Protein AF-A0A090WT20-F1 (afdb_monomer_lite)

Structure (mmCIF, N/CA/C/O backbone):
data_AF-A0A090WT20-F1
#
_entry.id   AF-A0A090WT20-F1
#
loop_
_atom_site.group_PDB
_atom_site.id
_atom_site.type_symbol
_atom_site.label_atom_id
_atom_site.label_alt_id
_atom_site.label_comp_id
_atom_site.label_asym_id
_atom_site.label_entity_id
_atom_site.label_seq_id
_atom_site.pdbx_PDB_ins_code
_atom_site.Cartn_x
_atom_site.Cartn_y
_atom_site.Cartn_z
_atom_site.occupancy
_atom_site.B_iso_or_equiv
_atom_site.auth_seq_id
_atom_site.auth_comp_id
_atom_site.auth_asym_id
_atom_site.auth_atom_id
_atom_site.pdbx_PDB_model_num
ATOM 1 N N . MET A 1 1 ? -3.472 -12.477 20.642 1.00 43.75 1 MET A N 1
ATOM 2 C CA . MET A 1 1 ? -2.764 -11.469 19.822 1.00 43.75 1 MET A CA 1
ATOM 3 C C . MET A 1 1 ? -3.710 -11.050 18.714 1.00 43.75 1 MET A C 1
ATOM 5 O O . MET A 1 1 ? -4.218 -11.931 18.030 1.00 43.75 1 MET A O 1
ATOM 9 N N . GLY A 1 2 ? -4.005 -9.758 18.592 1.00 59.22 2 GLY A N 1
ATOM 10 C CA . GLY A 1 2 ? -4.951 -9.238 17.609 1.00 59.22 2 GLY A CA 1
ATOM 11 C C . GLY A 1 2 ? -4.348 -9.216 16.208 1.00 59.22 2 GLY A C 1
ATOM 12 O O . GLY A 1 2 ? -3.376 -8.505 15.955 1.00 59.22 2 GLY A O 1
ATOM 13 N N . ASP A 1 3 ? -4.924 -9.995 15.293 1.00 79.19 3 ASP A N 1
ATOM 14 C CA . ASP A 1 3 ? -4.621 -9.914 13.864 1.00 79.19 3 ASP A CA 1
ATOM 15 C C . ASP A 1 3 ? -5.650 -9.000 13.187 1.00 79.19 3 ASP A C 1
ATOM 17 O O . ASP A 1 3 ? -6.850 -9.282 13.192 1.00 79.19 3 ASP A O 1
ATOM 21 N N . MET A 1 4 ? -5.179 -7.915 12.568 1.00 85.06 4 MET A N 1
ATOM 22 C CA . MET A 1 4 ? -6.037 -6.942 11.886 1.00 85.06 4 MET A CA 1
ATOM 23 C C . MET A 1 4 ? -6.888 -7.558 10.760 1.00 85.06 4 MET A C 1
ATOM 25 O O . MET A 1 4 ? -7.993 -7.084 10.494 1.00 85.06 4 MET A O 1
ATOM 29 N N . THR A 1 5 ? -6.417 -8.632 10.116 1.00 83.62 5 THR A N 1
ATOM 30 C CA . THR A 1 5 ? -7.173 -9.343 9.072 1.00 83.62 5 THR A CA 1
ATOM 31 C C . THR A 1 5 ? -8.295 -10.187 9.667 1.00 83.62 5 THR A C 1
ATOM 33 O O . THR A 1 5 ? -9.395 -10.234 9.111 1.00 83.62 5 THR A O 1
ATOM 36 N N . LEU A 1 6 ? -8.056 -10.807 10.826 1.00 86.00 6 LEU A N 1
ATOM 37 C CA . LEU A 1 6 ? -9.077 -11.539 11.569 1.00 86.00 6 LEU A CA 1
ATOM 38 C C . LEU A 1 6 ? -10.137 -10.576 12.110 1.00 86.00 6 LEU A C 1
ATOM 40 O O . LEU A 1 6 ? -11.328 -10.836 11.938 1.00 86.00 6 LEU A O 1
ATOM 44 N N . ALA A 1 7 ? -9.710 -9.432 12.654 1.00 88.25 7 ALA A N 1
ATOM 45 C CA . ALA A 1 7 ? -10.604 -8.360 13.076 1.00 88.25 7 ALA A CA 1
ATOM 46 C C . ALA A 1 7 ? -11.481 -7.878 11.910 1.00 88.25 7 ALA A C 1
ATOM 48 O O . ALA A 1 7 ? -12.701 -7.846 12.040 1.00 88.25 7 ALA A O 1
ATOM 49 N N . LEU A 1 8 ? -10.898 -7.613 10.732 1.00 88.44 8 LEU A N 1
ATOM 50 C CA . LEU A 1 8 ? -11.660 -7.221 9.541 1.00 88.44 8 LEU A CA 1
ATOM 51 C C . LEU A 1 8 ? -12.689 -8.275 9.128 1.00 88.44 8 LEU A C 1
ATOM 53 O O . LEU A 1 8 ? -13.844 -7.937 8.866 1.00 88.44 8 LEU A O 1
ATOM 57 N N . ARG A 1 9 ? -12.287 -9.549 9.058 1.00 87.12 9 ARG A N 1
ATOM 58 C CA . ARG A 1 9 ? -13.197 -10.651 8.713 1.00 87.12 9 ARG A CA 1
ATOM 59 C C . ARG A 1 9 ? -14.342 -10.748 9.711 1.00 87.12 9 ARG A C 1
ATOM 61 O O . ARG A 1 9 ? -15.491 -10.887 9.301 1.00 87.12 9 ARG A O 1
ATOM 68 N N . ARG A 1 10 ? -14.048 -10.628 11.005 1.00 89.25 10 ARG A N 1
ATOM 69 C CA . ARG A 1 10 ? -15.065 -10.671 12.054 1.00 89.25 10 ARG A CA 1
ATOM 70 C C . ARG A 1 10 ? -16.020 -9.484 11.969 1.00 89.25 10 ARG A C 1
ATOM 72 O O . ARG A 1 10 ? -17.226 -9.697 12.013 1.00 89.25 10 ARG A O 1
ATOM 79 N N . SER A 1 11 ? -15.511 -8.270 11.760 1.00 88.94 11 SER A N 1
ATOM 80 C CA . SER A 1 11 ? -16.346 -7.083 11.553 1.00 88.94 11 SER A CA 1
ATOM 81 C C . SER A 1 11 ? -17.282 -7.248 10.353 1.00 88.94 11 SER A C 1
ATOM 83 O O . SER A 1 11 ? -18.449 -6.892 10.450 1.00 88.94 11 SER A O 1
ATOM 85 N N . LYS A 1 12 ? -16.812 -7.841 9.244 1.00 89.19 12 LYS A N 1
ATOM 86 C CA . LYS A 1 12 ? -17.665 -8.153 8.081 1.00 89.19 12 LYS A CA 1
ATOM 87 C C . LYS A 1 12 ? -18.767 -9.165 8.427 1.00 89.19 12 LYS A C 1
ATOM 89 O O . LYS A 1 12 ? -19.901 -8.984 8.008 1.00 89.19 12 LYS A O 1
ATOM 94 N N . VAL A 1 13 ? -18.465 -10.197 9.220 1.00 90.69 13 VAL A N 1
ATOM 95 C CA . VAL A 1 13 ? -19.471 -11.179 9.682 1.00 90.69 13 VAL A CA 1
ATOM 96 C C . VAL A 1 13 ? -20.536 -10.527 10.570 1.00 90.69 13 VAL A C 1
ATOM 98 O O . VAL A 1 13 ? -21.707 -10.880 10.475 1.00 90.69 13 VAL A O 1
ATOM 101 N N . LEU A 1 14 ? -20.148 -9.565 11.410 1.00 90.12 14 LEU A N 1
ATOM 102 C CA . LEU A 1 14 ? -21.069 -8.819 12.277 1.00 90.12 14 LEU A CA 1
ATOM 103 C C . LEU A 1 14 ? -21.876 -7.743 11.526 1.00 90.12 14 LEU A C 1
ATOM 105 O O . LEU A 1 14 ? -22.867 -7.245 12.062 1.00 90.12 14 LEU A O 1
ATOM 109 N N . CYS A 1 15 ? -21.475 -7.412 10.294 1.00 89.88 15 CYS A N 1
ATOM 110 C CA . CYS A 1 15 ? -22.108 -6.424 9.420 1.00 89.88 15 CYS A CA 1
ATOM 111 C C . CYS A 1 15 ? -22.366 -7.010 8.013 1.00 89.88 15 CYS A C 1
ATOM 113 O O . CYS A 1 15 ? -21.791 -6.518 7.043 1.00 89.88 15 CYS A O 1
ATOM 115 N N . PRO A 1 16 ? -23.203 -8.055 7.863 1.00 84.62 16 PRO A N 1
ATOM 116 C CA . PRO A 1 16 ? -23.320 -8.800 6.604 1.00 84.62 16 PRO A CA 1
ATOM 117 C C . PRO A 1 16 ? -23.854 -7.963 5.428 1.00 84.62 16 PRO A C 1
ATOM 119 O O . PRO A 1 16 ? -23.462 -8.195 4.289 1.00 84.62 16 PRO A O 1
ATOM 122 N N . GLU A 1 17 ? -24.701 -6.969 5.709 1.00 87.56 17 GLU A N 1
ATOM 123 C CA . GLU A 1 17 ? -25.380 -6.139 4.699 1.00 87.56 17 GLU A CA 1
ATOM 124 C C . GLU A 1 17 ? -24.766 -4.735 4.542 1.00 87.56 17 GLU A C 1
ATOM 126 O O . GLU A 1 17 ? -25.220 -3.937 3.723 1.00 87.56 17 GLU A O 1
ATOM 131 N N . GLU A 1 18 ? -23.737 -4.394 5.324 1.00 88.56 18 GLU A N 1
ATOM 132 C CA . GLU A 1 18 ? -23.157 -3.051 5.340 1.00 88.56 18 GLU A CA 1
ATOM 133 C C . GLU A 1 18 ? -21.633 -3.078 5.184 1.00 88.56 18 GLU A C 1
ATOM 135 O O . GLU A 1 18 ? -20.928 -3.904 5.760 1.00 88.56 18 GLU A O 1
ATOM 140 N N . ALA A 1 19 ? -21.087 -2.107 4.450 1.00 88.56 19 ALA A N 1
ATOM 141 C CA . ALA A 1 19 ? -19.643 -1.984 4.294 1.00 88.56 19 ALA A CA 1
ATOM 142 C C . ALA A 1 19 ? -18.953 -1.622 5.624 1.00 88.56 19 ALA A C 1
ATOM 144 O O . ALA A 1 19 ? -19.404 -0.741 6.362 1.00 88.56 19 ALA A O 1
ATOM 145 N N . VAL A 1 20 ? -17.806 -2.258 5.881 1.00 90.62 20 VAL A N 1
ATOM 146 C CA . VAL A 1 20 ? -16.895 -1.921 6.984 1.00 90.62 20 VAL A CA 1
ATOM 147 C C . VAL A 1 20 ? -15.712 -1.140 6.426 1.00 90.62 20 VAL A C 1
ATOM 149 O O . VAL A 1 20 ? -14.977 -1.644 5.576 1.00 90.62 20 VAL A O 1
ATOM 152 N N . ASN A 1 21 ? -15.517 0.084 6.915 1.00 91.38 21 ASN A N 1
ATOM 153 C CA . ASN A 1 21 ? -14.390 0.931 6.537 1.00 91.38 21 ASN A CA 1
ATOM 154 C C . ASN A 1 21 ? -13.273 0.781 7.565 1.00 91.38 21 ASN A C 1
ATOM 156 O O . ASN A 1 21 ? -13.513 0.980 8.753 1.00 91.38 21 ASN A O 1
ATOM 160 N N . SER A 1 22 ? -12.052 0.457 7.139 1.00 91.12 22 SER A N 1
ATOM 161 C CA . SER A 1 22 ? -10.921 0.417 8.069 1.00 91.12 22 SER A CA 1
ATOM 162 C C . SER A 1 22 ? -10.147 1.727 8.049 1.00 91.12 22 SER A C 1
ATOM 164 O O . SER A 1 22 ? -9.746 2.190 6.977 1.00 91.12 22 SER A O 1
ATOM 166 N N . LEU A 1 23 ? -9.857 2.263 9.229 1.00 91.31 23 LEU A N 1
ATOM 167 C CA . LEU A 1 23 ? -9.034 3.449 9.411 1.00 91.31 23 LEU A CA 1
ATOM 168 C C . LEU A 1 23 ? -7.735 3.079 10.125 1.00 91.31 23 LEU A C 1
ATOM 170 O O . LEU A 1 23 ? -7.751 2.426 11.166 1.00 91.31 23 LEU A O 1
ATOM 174 N N . SER A 1 24 ? -6.606 3.511 9.566 1.00 90.50 24 SER A N 1
ATOM 175 C CA . SER A 1 24 ? -5.280 3.305 10.159 1.00 90.50 24 SER A CA 1
ATOM 176 C C . SER A 1 24 ? -4.447 4.586 10.165 1.00 90.50 24 SER A C 1
ATOM 178 O O . SER A 1 24 ? -4.661 5.519 9.386 1.00 90.50 24 SER A O 1
ATOM 180 N N . ARG A 1 25 ? -3.435 4.653 11.031 1.00 87.88 25 ARG A N 1
ATOM 181 C CA . ARG A 1 25 ? -2.557 5.830 11.109 1.00 87.88 25 ARG A CA 1
ATOM 182 C C . ARG A 1 25 ? -1.718 6.043 9.844 1.00 87.88 25 ARG A C 1
ATOM 184 O O . ARG A 1 25 ? -1.450 7.180 9.447 1.00 87.88 25 ARG A O 1
ATOM 191 N N . ASN A 1 26 ? -1.286 4.950 9.228 1.00 85.25 26 ASN A N 1
ATOM 192 C CA . ASN A 1 26 ? -0.251 4.894 8.202 1.00 85.25 26 ASN A CA 1
ATOM 193 C C . ASN A 1 26 ? -0.700 4.103 6.960 1.00 85.25 26 ASN A C 1
ATOM 195 O O . ASN A 1 26 ? -1.478 3.151 7.039 1.00 85.25 26 ASN A O 1
ATOM 199 N N . ASN A 1 27 ? -0.190 4.523 5.794 1.00 83.81 27 ASN A N 1
ATOM 200 C CA . ASN A 1 27 ? -0.600 3.997 4.484 1.00 83.81 27 ASN A CA 1
ATOM 201 C C . ASN A 1 27 ? -0.297 2.506 4.320 1.00 83.81 27 ASN A C 1
ATOM 203 O O . ASN A 1 27 ? -1.064 1.805 3.676 1.00 83.81 27 ASN A O 1
ATOM 207 N N . ILE A 1 28 ? 0.807 2.026 4.895 1.00 83.75 28 ILE A N 1
ATOM 208 C CA . ILE A 1 28 ? 1.221 0.632 4.729 1.00 83.75 28 ILE A CA 1
ATOM 209 C C . ILE A 1 28 ? 0.207 -0.336 5.353 1.00 83.75 28 ILE A C 1
ATOM 211 O O . ILE A 1 28 ? -0.177 -1.308 4.714 1.00 83.75 28 ILE A O 1
ATOM 215 N N . THR A 1 29 ? -0.320 -0.002 6.534 1.00 82.69 29 THR A N 1
ATOM 216 C CA . THR A 1 29 ? -1.407 -0.737 7.195 1.00 82.69 29 THR A CA 1
ATOM 217 C C . THR A 1 29 ? -2.688 -0.662 6.370 1.00 82.69 29 THR A C 1
ATOM 219 O O . THR A 1 29 ? -3.324 -1.678 6.127 1.00 82.69 29 THR A O 1
ATOM 222 N N . SER A 1 30 ? -3.020 0.524 5.852 1.00 83.50 30 SER A N 1
ATOM 223 C CA . SER A 1 30 ? -4.174 0.738 4.968 1.00 83.50 30 SER A CA 1
ATOM 224 C C . SER A 1 30 ? -4.120 -0.183 3.745 1.00 83.50 30 SER A C 1
ATOM 226 O O . SER A 1 30 ? -5.085 -0.872 3.437 1.00 83.50 30 SER A O 1
ATOM 228 N N . ASN A 1 31 ? -2.968 -0.240 3.074 1.00 82.94 31 ASN A N 1
ATOM 229 C CA . ASN A 1 31 ? -2.754 -1.072 1.894 1.00 82.94 31 ASN A CA 1
ATOM 230 C C . ASN A 1 31 ? -2.741 -2.568 2.233 1.00 82.94 31 ASN A C 1
ATOM 232 O O . ASN A 1 31 ? -3.274 -3.367 1.468 1.00 82.94 31 ASN A O 1
ATOM 236 N N . ALA A 1 32 ? -2.170 -2.952 3.376 1.00 82.12 32 ALA A N 1
ATOM 237 C CA . ALA A 1 32 ? -2.188 -4.336 3.839 1.00 82.12 32 ALA A CA 1
ATOM 238 C C . ALA A 1 32 ? -3.615 -4.817 4.139 1.00 82.12 32 ALA A C 1
ATOM 240 O O . ALA A 1 32 ? -3.967 -5.932 3.767 1.00 82.12 32 ALA A O 1
ATOM 241 N N . MET A 1 33 ? -4.466 -3.948 4.698 1.00 84.62 33 MET A N 1
ATOM 242 C CA . MET A 1 33 ? -5.892 -4.229 4.892 1.00 84.62 33 MET A CA 1
ATOM 243 C C . MET A 1 33 ? -6.624 -4.435 3.562 1.00 84.62 33 MET A C 1
ATOM 245 O O . MET A 1 33 ? -7.387 -5.388 3.449 1.00 84.62 33 MET A O 1
ATOM 249 N N . LYS A 1 34 ? -6.342 -3.625 2.527 1.00 82.94 34 LYS A N 1
ATOM 250 C CA . LYS A 1 34 ? -6.894 -3.851 1.171 1.00 82.94 34 LYS A CA 1
ATOM 251 C C . LYS A 1 34 ? -6.479 -5.191 0.581 1.00 82.94 34 LYS A C 1
ATOM 253 O O . LYS A 1 34 ? -7.257 -5.825 -0.121 1.00 82.94 34 LYS A O 1
ATOM 258 N N . ALA A 1 35 ? -5.227 -5.575 0.812 1.00 77.06 35 ALA A N 1
ATOM 259 C CA . ALA A 1 35 ? -4.683 -6.842 0.347 1.00 77.06 35 ALA A CA 1
ATOM 260 C C . ALA A 1 35 ? -5.114 -8.031 1.227 1.00 77.06 35 ALA A C 1
ATOM 262 O O . ALA A 1 35 ? -4.828 -9.167 0.864 1.00 77.06 35 ALA A O 1
ATOM 263 N N . GLU A 1 36 ? -5.783 -7.772 2.358 1.00 77.81 36 GLU A N 1
ATOM 264 C CA . GLU A 1 36 ? -6.115 -8.739 3.409 1.00 77.81 36 GLU A CA 1
ATOM 265 C C . GLU A 1 36 ? -4.903 -9.562 3.890 1.00 77.81 36 GLU A C 1
ATOM 267 O O . GLU A 1 36 ? -4.992 -10.770 4.113 1.00 77.81 36 GLU A O 1
ATOM 272 N N . ILE A 1 37 ? -3.755 -8.901 4.062 1.00 75.06 37 ILE A N 1
ATOM 273 C CA . ILE A 1 37 ? -2.501 -9.510 4.534 1.00 75.06 37 ILE A CA 1
ATOM 274 C C . ILE A 1 37 ? -2.168 -8.986 5.928 1.00 75.06 37 ILE A C 1
ATOM 276 O O . ILE A 1 37 ? -2.395 -7.815 6.216 1.00 75.06 37 ILE A O 1
ATOM 280 N N . SER A 1 38 ? -1.605 -9.848 6.782 1.00 65.62 38 SER A N 1
ATOM 281 C CA . SER A 1 38 ? -1.168 -9.484 8.134 1.00 65.62 38 SER A CA 1
ATOM 282 C C . SER A 1 38 ? -0.121 -8.362 8.122 1.00 65.62 38 SER A C 1
ATOM 284 O O . SER A 1 38 ? 0.745 -8.295 7.249 1.00 65.62 38 SER A O 1
ATOM 286 N N . GLY A 1 39 ? -0.198 -7.467 9.109 1.00 59.59 39 GLY A N 1
ATOM 287 C CA . GLY A 1 39 ? 0.620 -6.253 9.178 1.00 59.59 39 GLY A CA 1
ATOM 288 C C . GLY A 1 39 ? 2.051 -6.463 9.684 1.00 59.59 39 GLY A C 1
ATOM 289 O O . GLY A 1 39 ? 2.821 -5.508 9.796 1.00 59.59 39 GLY A O 1
ATOM 290 N N . VAL A 1 40 ? 2.407 -7.700 10.033 1.00 59.50 40 VAL A N 1
ATOM 291 C CA . VAL A 1 40 ? 3.678 -8.040 10.677 1.00 59.50 40 VAL A CA 1
ATOM 292 C C . VAL A 1 40 ? 4.844 -7.841 9.701 1.00 59.50 40 VAL A C 1
ATOM 294 O O . VAL A 1 40 ? 4.863 -8.400 8.608 1.00 59.50 40 VAL A O 1
ATOM 297 N N . GLY A 1 41 ? 5.842 -7.046 10.104 1.00 60.00 41 GLY A N 1
ATOM 298 C CA . GLY A 1 41 ? 7.057 -6.805 9.311 1.00 60.00 41 GLY A CA 1
ATOM 299 C C . GLY A 1 41 ? 6.924 -5.742 8.212 1.00 60.00 41 GLY A C 1
ATOM 300 O O . GLY A 1 41 ? 7.781 -5.658 7.333 1.00 60.00 41 GLY A O 1
ATOM 301 N N . LEU A 1 42 ? 5.868 -4.924 8.245 1.00 68.44 42 LEU A N 1
ATOM 302 C CA . LEU A 1 42 ? 5.662 -3.814 7.316 1.00 68.44 42 LEU A CA 1
ATOM 303 C C . LEU A 1 42 ? 6.560 -2.608 7.658 1.00 68.44 42 LEU A C 1
ATOM 305 O O . LEU A 1 42 ? 6.361 -1.941 8.672 1.00 68.44 42 LEU A O 1
ATOM 309 N N . ASP A 1 43 ? 7.514 -2.281 6.781 1.00 75.50 43 ASP A N 1
ATOM 310 C CA . ASP A 1 43 ? 8.328 -1.058 6.865 1.00 75.50 43 ASP A CA 1
ATOM 311 C C . ASP A 1 43 ? 7.840 -0.013 5.853 1.00 75.50 43 ASP A C 1
ATOM 313 O O . ASP A 1 43 ? 8.084 -0.124 4.653 1.00 75.50 43 ASP A O 1
ATOM 317 N N . SER A 1 44 ? 7.187 1.050 6.336 1.00 76.44 44 SER A N 1
ATOM 318 C CA . SER A 1 44 ? 6.671 2.132 5.483 1.00 76.44 44 SER A CA 1
ATOM 319 C C . SER A 1 44 ? 7.751 2.870 4.690 1.00 76.44 44 SER A C 1
ATOM 321 O O . SER A 1 44 ? 7.424 3.554 3.724 1.00 76.44 44 SER A O 1
ATOM 323 N N . LYS A 1 45 ? 9.021 2.769 5.100 1.00 84.69 45 LYS A N 1
ATOM 324 C CA . LYS A 1 45 ? 10.159 3.410 4.433 1.00 84.69 45 LYS A CA 1
ATOM 325 C C . LYS A 1 45 ? 10.828 2.493 3.413 1.00 84.69 45 LYS A C 1
ATOM 327 O O . LYS A 1 45 ? 11.756 2.932 2.740 1.00 84.69 45 LYS A O 1
ATOM 332 N N . LEU A 1 46 ? 10.373 1.251 3.244 1.00 88.94 46 LEU A N 1
ATOM 333 C CA . LEU A 1 46 ? 11.055 0.262 2.408 1.00 88.94 46 LEU A CA 1
ATOM 334 C C . LEU A 1 46 ? 11.198 0.707 0.943 1.00 88.94 46 LEU A C 1
ATOM 336 O O . LEU A 1 46 ? 12.255 0.534 0.332 1.00 88.94 46 LEU A O 1
ATOM 340 N N . LEU A 1 47 ? 10.161 1.339 0.389 1.00 92.00 47 LEU A N 1
ATOM 341 C CA . LEU A 1 47 ? 10.203 1.876 -0.972 1.00 92.00 47 LEU A CA 1
ATOM 342 C C . LEU A 1 47 ? 11.172 3.066 -1.112 1.00 92.00 47 LEU A C 1
ATOM 344 O O . LEU A 1 47 ? 11.778 3.235 -2.168 1.00 92.00 47 LEU A O 1
ATOM 348 N N . ASP A 1 48 ? 11.374 3.862 -0.062 1.00 91.69 48 ASP A N 1
ATOM 349 C CA . ASP A 1 48 ? 12.370 4.941 -0.059 1.00 91.69 48 ASP A CA 1
ATOM 350 C C . ASP A 1 48 ? 13.785 4.389 0.172 1.00 91.69 48 ASP A C 1
ATOM 352 O O . ASP A 1 48 ? 14.747 4.833 -0.462 1.00 91.69 48 ASP A O 1
ATOM 356 N N . ASN A 1 49 ? 13.916 3.342 0.990 1.00 92.81 49 ASN A N 1
ATOM 357 C CA . ASN A 1 49 ? 15.167 2.619 1.215 1.00 92.81 49 ASN A CA 1
ATOM 358 C C . ASN A 1 49 ? 15.726 2.028 -0.086 1.00 92.81 49 ASN A C 1
ATOM 360 O O . ASN A 1 49 ? 16.947 1.978 -0.248 1.00 92.81 49 ASN A O 1
ATOM 364 N N . LEU A 1 50 ? 14.871 1.663 -1.050 1.00 93.75 50 LEU A N 1
ATOM 365 C CA . LEU A 1 50 ? 15.286 1.305 -2.411 1.00 93.75 50 LEU A CA 1
ATOM 366 C C . LEU A 1 50 ? 16.081 2.438 -3.084 1.00 93.75 50 LEU A C 1
ATOM 368 O O . LEU A 1 50 ? 17.131 2.193 -3.680 1.00 93.75 50 LEU A O 1
ATOM 372 N N . LEU A 1 51 ? 15.604 3.684 -2.989 1.00 93.50 51 LEU A N 1
ATOM 373 C CA . LEU A 1 51 ? 16.258 4.843 -3.605 1.00 93.50 51 LEU A CA 1
ATOM 374 C C . LEU A 1 51 ? 17.588 5.192 -2.930 1.00 93.50 51 LEU A C 1
ATOM 376 O O . LEU A 1 51 ? 18.482 5.719 -3.600 1.00 93.50 51 LEU A O 1
ATOM 380 N N . ILE A 1 52 ? 17.712 4.907 -1.633 1.00 93.50 52 ILE A N 1
ATOM 381 C CA . ILE A 1 52 ? 18.925 5.137 -0.839 1.00 93.50 52 ILE A CA 1
ATOM 382 C C . ILE A 1 52 ? 19.961 4.038 -1.104 1.00 93.50 52 ILE A C 1
ATOM 384 O O . ILE A 1 52 ? 21.133 4.331 -1.330 1.00 93.50 52 ILE A O 1
ATOM 388 N N . THR A 1 53 ? 19.528 2.777 -1.102 1.00 93.50 53 THR A N 1
ATOM 389 C CA . THR A 1 53 ? 20.416 1.607 -1.174 1.00 93.50 53 THR A CA 1
ATOM 390 C C . THR A 1 53 ? 20.946 1.374 -2.584 1.00 93.50 53 THR A C 1
ATOM 392 O O . THR A 1 53 ? 22.096 0.970 -2.758 1.00 93.50 53 THR A O 1
ATOM 395 N N . ASP A 1 54 ? 20.130 1.626 -3.611 1.00 94.69 54 ASP A N 1
ATOM 396 C CA . ASP A 1 54 ? 20.567 1.477 -4.994 1.00 94.69 54 ASP A CA 1
ATOM 397 C C . ASP A 1 54 ? 21.357 2.712 -5.453 1.00 94.69 54 ASP A C 1
ATOM 399 O O . ASP A 1 54 ? 20.835 3.826 -5.576 1.00 94.69 54 ASP A O 1
ATOM 403 N N . SER A 1 55 ? 22.639 2.526 -5.756 1.00 93.06 55 SER A N 1
ATOM 404 C CA . SER A 1 55 ? 23.485 3.588 -6.306 1.00 93.06 55 SER A CA 1
ATOM 405 C C . SER A 1 55 ? 23.214 3.849 -7.794 1.00 93.06 55 SER A C 1
ATOM 407 O O . SER A 1 55 ? 23.527 4.929 -8.298 1.00 93.06 55 SER A O 1
ATOM 409 N N . ASN A 1 56 ? 22.579 2.919 -8.519 1.00 95.38 56 ASN A N 1
ATOM 410 C CA . ASN A 1 56 ? 22.290 3.096 -9.938 1.00 95.38 56 ASN A CA 1
ATOM 411 C C . ASN A 1 56 ? 21.032 3.951 -10.147 1.00 95.38 56 ASN A C 1
ATOM 413 O O . ASN A 1 56 ? 19.898 3.476 -10.074 1.00 95.38 56 ASN A O 1
ATOM 417 N N . SER A 1 57 ? 21.244 5.228 -10.471 1.00 92.69 57 SER A N 1
ATOM 418 C CA . SER A 1 57 ? 20.174 6.219 -10.642 1.00 92.69 57 SER A CA 1
AT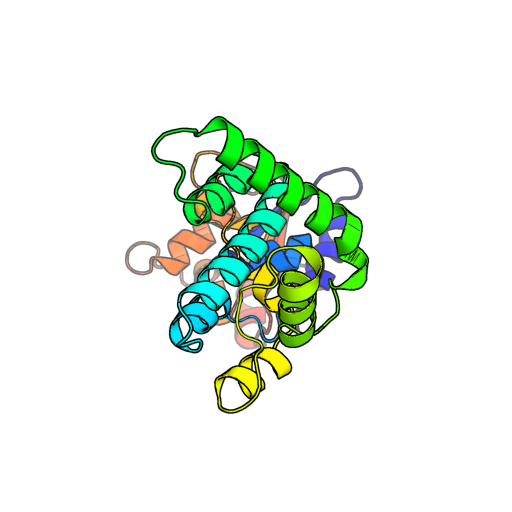OM 419 C C . SER A 1 57 ? 19.111 5.822 -11.676 1.00 92.69 57 SER A C 1
ATOM 421 O O . SER A 1 57 ? 17.921 6.019 -11.436 1.00 92.69 57 SER A O 1
ATOM 423 N N . LYS A 1 58 ? 19.509 5.226 -12.808 1.00 93.88 58 LYS A N 1
ATOM 424 C CA . LYS A 1 58 ? 18.564 4.837 -13.866 1.00 93.88 58 LYS A CA 1
ATOM 425 C C . LYS A 1 58 ? 17.692 3.660 -13.428 1.00 93.88 58 LYS A C 1
ATOM 427 O O . LYS A 1 58 ? 16.469 3.750 -13.510 1.00 93.88 58 LYS A O 1
ATOM 432 N N . ARG A 1 59 ? 18.316 2.587 -12.931 1.00 95.75 59 ARG A N 1
ATOM 433 C CA . ARG A 1 59 ? 17.617 1.379 -12.474 1.00 95.75 59 ARG A CA 1
ATOM 434 C C . ARG A 1 59 ? 16.658 1.690 -11.329 1.00 95.75 59 ARG A C 1
ATOM 436 O O . ARG A 1 59 ? 15.476 1.378 -11.440 1.00 95.75 59 ARG A O 1
ATOM 443 N N . LYS A 1 60 ? 17.135 2.356 -10.273 1.00 95.50 60 LYS A N 1
ATOM 444 C CA . LYS A 1 60 ? 16.323 2.611 -9.075 1.00 95.50 60 LYS A CA 1
ATOM 445 C C . LYS A 1 60 ? 15.093 3.458 -9.364 1.00 95.50 60 LYS A C 1
ATOM 447 O O . LYS A 1 60 ? 14.010 3.138 -8.895 1.00 95.50 60 LYS A O 1
ATOM 452 N N . ARG A 1 61 ? 15.239 4.498 -10.198 1.00 95.69 61 ARG A N 1
ATOM 453 C CA . ARG A 1 61 ? 14.123 5.362 -10.605 1.00 95.69 61 ARG A CA 1
ATOM 454 C C . ARG A 1 61 ? 13.108 4.606 -11.450 1.00 95.69 61 ARG A C 1
ATOM 456 O O . ARG A 1 61 ? 11.912 4.791 -11.238 1.00 95.69 61 ARG A O 1
ATOM 463 N N . LEU A 1 62 ? 13.564 3.759 -12.377 1.00 96.62 62 LEU A N 1
ATOM 464 C CA . LEU A 1 62 ? 12.664 2.953 -13.198 1.00 96.62 62 LEU A CA 1
ATOM 465 C C . LEU A 1 62 ? 11.861 1.973 -12.340 1.00 96.62 62 LEU A C 1
ATOM 467 O O . LEU A 1 62 ? 10.637 1.967 -12.432 1.00 96.62 62 LEU A O 1
ATOM 471 N N . ILE A 1 63 ? 12.528 1.198 -11.482 1.00 97.31 63 ILE A N 1
ATOM 472 C CA . ILE A 1 63 ? 11.875 0.207 -10.616 1.00 97.31 63 ILE A CA 1
ATOM 473 C C . ILE A 1 63 ? 10.898 0.889 -9.657 1.00 97.31 63 ILE A C 1
ATOM 475 O O . ILE A 1 63 ? 9.732 0.505 -9.607 1.00 97.31 63 ILE A O 1
ATOM 479 N N . TYR A 1 64 ? 11.335 1.952 -8.977 1.00 96.94 64 TYR A N 1
ATOM 480 C CA . TYR A 1 64 ? 10.492 2.756 -8.089 1.00 96.94 64 TYR A CA 1
ATOM 481 C C . TYR A 1 64 ? 9.233 3.274 -8.803 1.00 96.94 64 TYR A C 1
ATOM 483 O O . TYR A 1 64 ? 8.116 3.099 -8.315 1.00 96.94 64 TYR A O 1
ATOM 491 N N . SER A 1 65 ? 9.394 3.858 -9.995 1.00 96.81 65 SER A N 1
ATOM 492 C CA . SER A 1 65 ? 8.263 4.401 -10.756 1.00 96.81 65 SER A CA 1
ATOM 493 C C . SER A 1 65 ? 7.332 3.296 -11.254 1.00 96.81 65 SER A C 1
ATOM 495 O O . SER A 1 65 ? 6.121 3.493 -11.255 1.00 96.81 65 SER A O 1
ATOM 497 N N . CYS A 1 66 ? 7.858 2.128 -11.643 1.00 97.75 66 CYS A N 1
ATOM 498 C CA . CYS A 1 66 ? 7.034 0.983 -12.039 1.00 97.75 66 CYS A CA 1
ATOM 499 C C . CYS A 1 66 ? 6.182 0.483 -10.867 1.00 97.75 66 CYS A C 1
ATOM 501 O O . CYS A 1 66 ? 4.977 0.328 -11.039 1.00 97.75 66 CYS A O 1
ATOM 503 N N . ILE A 1 67 ? 6.763 0.318 -9.671 1.00 97.38 67 ILE A N 1
ATOM 504 C CA . ILE A 1 67 ? 6.031 -0.102 -8.461 1.00 97.38 67 ILE A CA 1
ATOM 505 C C . ILE A 1 67 ? 4.887 0.873 -8.160 1.00 97.38 67 ILE A C 1
ATOM 507 O O . ILE A 1 67 ? 3.737 0.458 -8.014 1.00 97.38 67 ILE A O 1
ATOM 511 N N . LYS A 1 68 ? 5.171 2.182 -8.149 1.00 96.25 68 LYS A N 1
ATOM 512 C CA . LYS A 1 68 ? 4.138 3.206 -7.931 1.00 96.25 68 LYS A CA 1
ATOM 513 C C . LYS A 1 68 ? 3.052 3.187 -8.997 1.00 96.25 68 LYS A C 1
ATOM 515 O O . LYS A 1 68 ? 1.873 3.298 -8.680 1.00 96.25 68 LYS A O 1
ATOM 520 N N . SER A 1 69 ? 3.441 3.023 -10.255 1.00 96.19 69 SER A N 1
ATOM 521 C CA . SER A 1 69 ? 2.503 3.023 -11.378 1.00 96.19 69 SER A CA 1
ATOM 522 C C . SER A 1 69 ? 1.576 1.814 -11.345 1.00 96.19 69 SER A C 1
ATOM 524 O O . SER A 1 69 ? 0.391 1.966 -11.641 1.00 96.19 69 SER A O 1
ATOM 526 N N . ILE A 1 70 ? 2.077 0.646 -10.929 1.00 96.62 70 ILE A N 1
ATOM 527 C CA . ILE A 1 70 ? 1.253 -0.545 -10.685 1.00 96.62 70 ILE A CA 1
ATOM 528 C C . ILE A 1 70 ? 0.248 -0.265 -9.567 1.00 96.62 70 ILE A C 1
ATOM 530 O O . ILE A 1 70 ? -0.942 -0.487 -9.770 1.00 96.62 70 ILE A O 1
ATOM 534 N N . ALA A 1 71 ? 0.698 0.263 -8.423 1.00 93.19 71 ALA A N 1
ATOM 535 C CA . ALA A 1 71 ? -0.193 0.589 -7.307 1.00 93.19 71 ALA A CA 1
ATOM 536 C C . ALA A 1 71 ? -1.302 1.567 -7.728 1.00 93.19 71 ALA A C 1
ATOM 538 O O . ALA A 1 71 ? -2.474 1.323 -7.463 1.00 93.19 71 ALA A O 1
ATOM 539 N N . TYR A 1 72 ? -0.956 2.633 -8.456 1.00 93.88 72 TYR A N 1
ATOM 540 C CA . TYR A 1 72 ? -1.932 3.601 -8.962 1.00 93.88 72 TYR A CA 1
ATOM 541 C C . TYR A 1 72 ? -2.914 2.970 -9.946 1.00 93.88 72 TYR A C 1
ATOM 543 O O . TYR A 1 72 ? -4.115 3.211 -9.857 1.00 93.88 72 TYR A O 1
ATOM 551 N N . ALA A 1 73 ? -2.433 2.145 -10.874 1.00 93.88 73 ALA A N 1
ATOM 552 C CA . ALA A 1 73 ? -3.298 1.532 -11.870 1.00 93.88 73 ALA A CA 1
ATOM 553 C C . ALA A 1 73 ? -4.254 0.488 -11.268 1.00 93.88 73 ALA A C 1
ATOM 555 O O . ALA A 1 73 ? -5.407 0.434 -11.685 1.00 93.88 73 ALA A O 1
ATOM 556 N N . LYS A 1 74 ? -3.825 -0.279 -10.253 1.00 90.62 74 LYS A N 1
ATOM 557 C CA . LYS A 1 74 ? -4.700 -1.220 -9.525 1.00 90.62 74 LYS A CA 1
ATOM 558 C C . LYS A 1 74 ? -5.847 -0.521 -8.787 1.00 90.62 74 LYS A C 1
ATOM 560 O O . LYS A 1 74 ? -6.893 -1.123 -8.594 1.00 90.62 74 LYS A O 1
ATOM 565 N N . GLU A 1 75 ? -5.670 0.749 -8.436 1.00 87.44 75 GLU A N 1
ATOM 566 C CA . GLU A 1 75 ? -6.691 1.610 -7.820 1.00 87.44 75 GLU A CA 1
ATOM 567 C C . GLU A 1 75 ? -7.425 2.481 -8.854 1.00 87.44 75 GLU A C 1
ATOM 569 O O . GLU A 1 75 ? -8.022 3.503 -8.518 1.00 87.44 75 GLU A O 1
ATOM 574 N N . ASN A 1 76 ? -7.338 2.130 -10.142 1.00 90.12 76 ASN A N 1
ATOM 575 C CA . ASN A 1 76 ? -7.933 2.864 -11.262 1.00 90.12 76 ASN A CA 1
ATOM 576 C C . ASN A 1 76 ? -7.443 4.322 -11.424 1.00 90.12 76 ASN A C 1
ATOM 578 O O . ASN A 1 76 ? -8.001 5.093 -12.208 1.00 90.12 76 ASN A O 1
ATOM 582 N N . LYS A 1 77 ? -6.341 4.718 -10.770 1.00 90.94 77 LYS A N 1
ATOM 583 C CA . LYS A 1 77 ? -5.684 6.031 -10.923 1.00 90.94 77 LYS A CA 1
ATOM 584 C C . LYS A 1 77 ? -4.757 6.046 -12.146 1.00 90.94 77 LYS A C 1
ATOM 586 O O . LYS A 1 77 ? -3.574 6.383 -12.064 1.00 90.94 77 LYS A O 1
ATOM 591 N N . PHE A 1 78 ? -5.288 5.695 -13.320 1.00 92.38 78 PHE A N 1
ATOM 592 C CA . PHE A 1 78 ? -4.505 5.584 -14.560 1.00 92.38 78 PHE A CA 1
ATOM 593 C C . PHE A 1 78 ? -3.807 6.890 -14.949 1.00 92.38 78 PHE A C 1
ATOM 595 O O . PHE A 1 78 ? -2.664 6.871 -15.399 1.00 92.38 78 PHE A O 1
ATOM 602 N N . LYS A 1 79 ? -4.454 8.041 -14.727 1.00 92.06 79 LYS A N 1
ATOM 603 C CA . LYS A 1 79 ? -3.861 9.360 -14.996 1.00 92.06 79 LYS A CA 1
ATOM 604 C C . LYS A 1 79 ? -2.571 9.574 -14.200 1.00 92.06 79 LYS A C 1
ATOM 606 O O . LYS A 1 79 ? -1.595 10.075 -14.755 1.00 92.06 79 LYS A O 1
ATOM 611 N N . ASP A 1 80 ? -2.561 9.193 -12.927 1.00 93.38 80 ASP A N 1
ATOM 612 C CA . ASP A 1 80 ? -1.397 9.351 -12.053 1.00 93.38 80 ASP A CA 1
ATOM 613 C C . ASP A 1 80 ? -0.338 8.283 -12.326 1.00 93.38 80 ASP A C 1
ATOM 615 O O . ASP A 1 80 ? 0.850 8.599 -12.347 1.00 93.38 80 ASP A O 1
ATOM 619 N N . SER A 1 81 ? -0.761 7.057 -12.649 1.00 94.94 81 SER A N 1
ATOM 620 C CA . SER A 1 81 ? 0.118 5.981 -13.128 1.00 94.94 81 SER A CA 1
ATOM 621 C C . SER A 1 81 ? 0.914 6.403 -14.373 1.00 94.94 81 SER A C 1
ATOM 623 O O . SER A 1 81 ? 2.143 6.332 -14.398 1.00 94.94 81 SER A O 1
ATOM 625 N N . ILE A 1 82 ? 0.233 6.954 -15.385 1.00 94.19 82 ILE A N 1
ATOM 626 C CA . ILE A 1 82 ? 0.865 7.443 -16.619 1.00 94.19 82 ILE A CA 1
ATOM 627 C C . ILE A 1 82 ? 1.838 8.585 -16.312 1.00 94.19 82 ILE A C 1
ATOM 629 O O . ILE A 1 82 ? 2.986 8.553 -16.760 1.00 94.19 82 ILE A O 1
ATOM 633 N N . LYS A 1 83 ? 1.406 9.575 -15.518 1.00 92.81 83 LYS A N 1
ATOM 634 C CA . LYS A 1 83 ? 2.253 10.710 -15.119 1.00 92.81 83 LYS A CA 1
ATOM 635 C C . LYS A 1 83 ? 3.518 10.269 -14.387 1.00 92.81 83 LYS A C 1
ATOM 637 O O . LYS A 1 83 ? 4.550 10.912 -14.547 1.00 92.81 83 LYS A O 1
ATOM 642 N N . GLU A 1 84 ? 3.450 9.228 -13.560 1.00 94.69 84 GLU A N 1
ATOM 643 C CA . GLU A 1 84 ? 4.614 8.729 -12.827 1.00 94.69 84 GLU A CA 1
ATOM 644 C C . GLU A 1 84 ? 5.679 8.172 -13.782 1.00 94.69 84 GLU A C 1
ATOM 646 O O . GLU A 1 84 ? 6.842 8.560 -13.678 1.00 94.69 84 GLU A O 1
ATOM 651 N N . LEU A 1 85 ? 5.295 7.346 -14.763 1.00 93.88 85 LEU A N 1
ATOM 652 C CA . LEU A 1 85 ? 6.238 6.810 -15.755 1.00 93.88 85 LEU A CA 1
ATOM 653 C C . LEU A 1 85 ? 6.719 7.848 -16.766 1.00 93.88 85 LEU A C 1
ATOM 655 O O . LEU A 1 85 ? 7.875 7.799 -17.184 1.00 93.88 85 LEU A O 1
ATOM 659 N N . GLU A 1 86 ? 5.875 8.804 -17.157 1.00 91.06 86 GLU A N 1
ATOM 660 C CA . GLU A 1 86 ? 6.260 9.874 -18.086 1.00 91.06 86 GLU A CA 1
ATOM 661 C C . GLU A 1 86 ? 7.505 10.641 -17.622 1.00 91.06 86 GLU A C 1
ATOM 663 O O . GLU A 1 86 ? 8.332 11.030 -18.453 1.00 91.06 86 GLU A O 1
ATOM 668 N N . LYS A 1 87 ? 7.682 10.800 -16.301 1.00 89.94 87 LYS A N 1
ATOM 669 C CA . LYS A 1 87 ? 8.855 11.453 -15.693 1.00 89.94 87 LYS A CA 1
ATOM 670 C C . LYS A 1 87 ? 10.175 10.817 -16.130 1.00 89.94 87 LYS A C 1
ATOM 672 O O . LYS A 1 87 ? 11.199 11.495 -16.153 1.00 89.94 87 LYS A O 1
ATOM 677 N N . LEU A 1 88 ? 10.166 9.531 -16.486 1.00 89.81 88 LEU A N 1
ATOM 678 C CA . LEU A 1 88 ? 11.361 8.791 -16.884 1.00 89.81 88 LEU A CA 1
ATOM 679 C C . LEU A 1 88 ? 11.768 9.023 -18.335 1.00 89.81 88 LEU A C 1
ATOM 681 O O . LEU A 1 88 ? 12.925 8.791 -18.684 1.00 89.81 88 LEU A O 1
ATOM 685 N N . PHE A 1 89 ? 10.841 9.438 -19.197 1.00 85.38 89 PHE A N 1
ATOM 686 C CA . PHE A 1 89 ? 11.066 9.349 -20.635 1.00 85.38 89 PHE A CA 1
ATOM 687 C C . PHE A 1 89 ? 11.508 10.650 -21.312 1.00 85.38 89 PHE A C 1
ATOM 689 O O . PHE A 1 89 ? 11.720 10.649 -22.518 1.00 85.38 89 PHE A O 1
ATOM 696 N N . ASN A 1 90 ? 11.706 11.730 -20.549 1.00 65.62 90 ASN A N 1
ATOM 697 C CA . ASN A 1 90 ? 12.301 13.005 -20.978 1.00 65.62 90 ASN A CA 1
ATOM 698 C C . ASN A 1 90 ? 11.952 13.430 -22.422 1.00 65.62 90 ASN A C 1
ATOM 700 O O . ASN A 1 90 ? 12.828 13.720 -23.236 1.00 65.62 90 ASN A O 1
ATOM 704 N N . TYR A 1 91 ? 10.659 13.477 -22.746 1.00 66.19 91 TYR A N 1
ATOM 705 C CA . TYR A 1 91 ? 10.189 13.954 -24.044 1.00 66.19 91 TYR A CA 1
ATOM 706 C C . TYR A 1 91 ? 9.820 15.432 -23.952 1.00 66.19 91 TYR A C 1
ATOM 708 O O . TYR A 1 91 ? 8.650 15.797 -23.844 1.00 66.19 91 TYR A O 1
ATOM 716 N N . LYS A 1 92 ? 10.840 16.298 -23.978 1.00 61.97 92 LYS A N 1
ATOM 717 C CA . LYS A 1 92 ? 10.648 17.758 -23.970 1.00 61.97 92 LYS A CA 1
ATOM 718 C C . LYS A 1 92 ? 9.892 18.261 -25.208 1.00 61.97 92 LYS A C 1
ATOM 720 O O . LYS A 1 92 ? 9.214 19.277 -25.124 1.00 61.97 92 LYS A O 1
ATOM 725 N N . THR A 1 93 ? 9.976 17.536 -26.323 1.00 63.84 93 THR A N 1
ATOM 726 C CA . THR A 1 93 ? 9.404 17.927 -27.620 1.00 63.84 93 THR A CA 1
ATOM 727 C C . THR A 1 93 ? 8.171 17.116 -28.038 1.00 63.84 93 THR A C 1
ATOM 729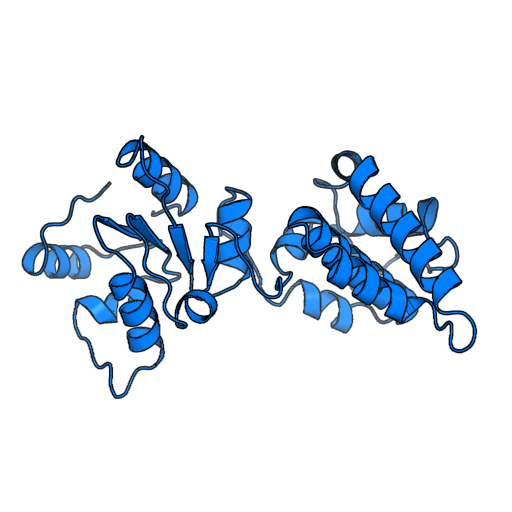 O O . THR A 1 93 ? 7.357 17.627 -28.796 1.00 63.84 93 THR A O 1
ATOM 732 N N . ASP A 1 94 ? 7.979 15.890 -27.530 1.00 75.00 94 ASP A N 1
ATOM 733 C CA . ASP A 1 94 ? 6.871 15.006 -27.938 1.00 75.00 94 ASP A CA 1
ATOM 734 C C . ASP A 1 94 ? 6.246 14.270 -26.740 1.00 75.00 94 ASP A C 1
ATOM 736 O O . ASP A 1 94 ? 6.520 13.100 -26.449 1.00 75.00 94 ASP A O 1
ATOM 740 N N . LYS A 1 95 ? 5.364 14.976 -26.028 1.00 79.00 95 LYS A N 1
ATOM 741 C CA . LYS A 1 95 ? 4.635 14.426 -24.874 1.00 79.00 95 LYS A CA 1
ATOM 742 C C . LYS A 1 95 ? 3.776 13.206 -25.239 1.00 79.00 95 LYS A C 1
ATOM 744 O O . LYS A 1 95 ? 3.537 12.358 -24.380 1.00 79.00 95 LYS A O 1
ATOM 749 N N . LEU A 1 96 ? 3.318 13.089 -26.490 1.00 85.38 96 LEU A N 1
ATOM 750 C CA . LEU A 1 96 ? 2.485 11.967 -26.933 1.00 85.38 96 LEU A CA 1
ATOM 751 C C . LEU A 1 96 ? 3.282 10.662 -26.988 1.00 85.38 96 LEU A C 1
ATOM 753 O O . LEU A 1 96 ? 2.773 9.624 -26.562 1.00 85.38 96 LEU A O 1
ATOM 757 N N . LYS A 1 97 ? 4.543 10.698 -27.435 1.00 86.38 97 LYS A N 1
ATOM 758 C CA . LYS A 1 97 ? 5.431 9.523 -27.370 1.00 86.38 97 LYS A CA 1
ATOM 759 C C . LYS A 1 97 ? 5.668 9.058 -25.933 1.00 86.38 97 LYS A C 1
ATOM 761 O O . LYS A 1 97 ? 5.620 7.854 -25.679 1.00 86.38 97 LYS A O 1
ATOM 766 N N . GLY A 1 98 ? 5.828 9.995 -24.997 1.00 87.50 98 GLY A N 1
ATOM 767 C CA . GLY A 1 98 ? 5.909 9.712 -23.558 1.00 87.50 98 GLY A CA 1
ATOM 768 C C . GLY A 1 98 ? 4.713 8.947 -23.030 1.00 87.50 98 GLY A C 1
ATOM 769 O O . GLY A 1 98 ? 4.875 7.860 -22.476 1.00 87.50 98 GLY A O 1
ATOM 770 N N . LYS A 1 99 ? 3.519 9.475 -23.299 1.00 89.75 99 LYS A N 1
ATOM 771 C CA . LYS A 1 99 ? 2.239 8.851 -22.944 1.00 89.75 99 LYS A CA 1
ATOM 772 C C . LYS A 1 99 ? 2.104 7.446 -23.492 1.00 89.75 99 LYS A C 1
ATOM 774 O O . LYS A 1 99 ? 1.796 6.521 -22.750 1.00 89.75 99 LYS A O 1
ATOM 779 N N . ARG A 1 100 ? 2.364 7.274 -24.790 1.00 91.12 100 ARG A N 1
ATOM 780 C CA . ARG A 1 100 ? 2.261 5.970 -25.458 1.00 91.12 100 ARG A CA 1
ATOM 781 C C . ARG A 1 100 ? 3.217 4.949 -24.846 1.00 91.12 100 ARG A C 1
ATOM 783 O O . ARG A 1 100 ? 2.821 3.811 -24.616 1.00 91.12 100 ARG A O 1
ATOM 790 N N . LYS A 1 101 ? 4.455 5.353 -24.542 1.00 92.44 101 LYS A N 1
ATOM 791 C CA . LYS A 1 101 ? 5.437 4.470 -23.901 1.00 92.44 101 LYS A CA 1
ATOM 792 C C . LYS A 1 101 ? 5.039 4.115 -22.464 1.00 92.44 101 LYS A C 1
ATOM 794 O O . LYS A 1 101 ? 5.112 2.945 -22.103 1.00 92.44 101 LYS A O 1
ATOM 799 N N . ALA A 1 102 ? 4.574 5.090 -21.682 1.00 94.56 102 ALA A N 1
ATOM 800 C CA . ALA A 1 102 ? 4.060 4.868 -20.330 1.00 94.56 102 ALA A CA 1
ATOM 801 C C . ALA A 1 102 ? 2.875 3.896 -20.327 1.00 94.56 102 ALA A C 1
ATOM 803 O O . ALA A 1 102 ? 2.892 2.922 -19.583 1.00 94.56 102 ALA A O 1
ATOM 804 N N . LEU A 1 103 ? 1.899 4.106 -21.213 1.00 95.06 103 LEU A N 1
ATOM 805 C CA . LEU A 1 103 ? 0.759 3.206 -21.385 1.00 95.06 103 LEU A CA 1
ATOM 806 C C . LEU A 1 103 ? 1.206 1.785 -21.727 1.00 95.06 103 LEU A C 1
ATOM 808 O O . LEU A 1 103 ? 0.785 0.852 -21.057 1.00 95.06 103 LEU A O 1
ATOM 812 N N . LYS A 1 104 ? 2.121 1.619 -22.693 1.00 95.75 104 LYS A N 1
ATOM 813 C CA . LYS A 1 104 ? 2.674 0.300 -23.038 1.00 95.75 104 LYS A CA 1
ATOM 814 C C . LYS A 1 104 ? 3.288 -0.400 -21.820 1.00 95.75 104 LYS A C 1
ATOM 816 O O . LYS A 1 104 ? 3.082 -1.596 -21.643 1.00 95.75 104 LYS A O 1
ATOM 821 N N . TYR A 1 105 ? 4.038 0.333 -20.995 1.00 96.88 105 TYR A N 1
ATOM 822 C CA . TYR A 1 105 ? 4.646 -0.218 -19.782 1.00 96.88 105 TYR A CA 1
ATOM 823 C C . TYR A 1 105 ? 3.570 -0.626 -18.769 1.00 96.88 105 TYR A C 1
ATOM 825 O O . TYR A 1 105 ? 3.618 -1.743 -18.271 1.00 96.88 105 TYR A O 1
ATOM 833 N N . ILE A 1 106 ? 2.584 0.237 -18.500 1.00 97.31 106 ILE A N 1
ATOM 834 C CA . ILE A 1 106 ? 1.491 -0.050 -17.555 1.00 97.31 106 ILE A CA 1
ATOM 835 C C . ILE A 1 106 ? 0.707 -1.282 -17.996 1.00 97.31 106 ILE A C 1
ATOM 837 O O . ILE A 1 106 ? 0.506 -2.181 -17.188 1.00 97.31 106 ILE A O 1
ATOM 841 N N . THR A 1 107 ? 0.307 -1.354 -19.268 1.00 97.19 107 THR A N 1
ATOM 842 C CA . THR A 1 107 ? -0.439 -2.499 -19.802 1.00 97.19 107 THR A CA 1
ATOM 843 C C . THR A 1 107 ? 0.333 -3.798 -19.610 1.00 97.19 107 THR A C 1
ATOM 845 O O . THR A 1 107 ? -0.237 -4.757 -19.106 1.00 97.19 107 THR A O 1
ATOM 848 N N . LEU A 1 108 ? 1.631 -3.824 -19.936 1.00 97.81 108 LEU A N 1
ATOM 849 C CA . LEU A 1 108 ? 2.442 -5.030 -19.767 1.00 97.81 108 LEU A CA 1
ATOM 850 C C . LEU A 1 108 ? 2.623 -5.416 -18.294 1.00 97.81 108 LEU A C 1
ATOM 852 O O . LEU A 1 108 ? 2.574 -6.595 -17.961 1.00 97.81 108 LEU A O 1
ATOM 856 N N . LEU A 1 109 ? 2.832 -4.434 -17.413 1.00 97.81 109 LEU A N 1
ATOM 857 C CA . LEU A 1 109 ? 2.960 -4.680 -15.977 1.00 97.81 109 LEU A CA 1
ATOM 858 C C . LEU A 1 109 ? 1.672 -5.277 -15.399 1.00 97.81 109 LEU A C 1
ATOM 860 O O . LEU A 1 109 ? 1.728 -6.228 -14.632 1.00 97.81 109 LEU A O 1
ATOM 864 N N . LEU A 1 110 ? 0.507 -4.758 -15.786 1.00 97.06 110 LEU A N 1
ATOM 865 C CA . LEU A 1 110 ? -0.769 -5.300 -15.320 1.00 97.06 110 LEU A CA 1
ATOM 866 C C . LEU A 1 110 ? -1.061 -6.688 -15.902 1.00 97.06 110 LEU A C 1
ATOM 868 O O . LEU A 1 110 ? -1.488 -7.559 -15.153 1.00 97.06 110 LEU A O 1
ATOM 872 N N . ASP A 1 111 ? -0.792 -6.904 -17.194 1.00 97.50 111 ASP A N 1
ATOM 873 C CA . ASP A 1 111 ? -0.989 -8.197 -17.871 1.00 97.50 111 ASP A CA 1
ATOM 874 C C . ASP A 1 111 ? -0.141 -9.314 -17.249 1.00 97.50 111 ASP A C 1
ATOM 876 O O . ASP A 1 111 ? -0.604 -10.435 -17.067 1.00 97.50 111 ASP A O 1
ATOM 880 N N . LYS A 1 112 ? 1.101 -8.994 -16.869 1.00 97.62 112 LYS A N 1
ATOM 881 C CA . LYS A 1 112 ? 2.063 -9.941 -16.287 1.00 97.62 112 LYS A CA 1
ATOM 882 C C . LYS A 1 112 ? 2.116 -9.897 -14.767 1.00 97.62 112 LYS A C 1
ATOM 884 O O . LYS A 1 112 ? 3.045 -10.436 -14.174 1.00 97.62 112 LYS A O 1
ATOM 889 N N . TYR A 1 113 ? 1.146 -9.252 -14.120 1.00 96.38 113 TYR A N 1
ATOM 890 C CA . TYR A 1 113 ? 1.174 -9.038 -12.675 1.00 96.38 113 TYR A CA 1
ATOM 891 C C . TYR A 1 113 ? 1.285 -10.351 -11.895 1.00 96.38 113 TYR A C 1
ATOM 893 O O . TYR A 1 113 ? 2.062 -10.442 -10.944 1.00 96.38 113 TYR A O 1
ATOM 901 N N . ASP A 1 114 ? 0.545 -11.376 -12.314 1.00 95.38 114 ASP A N 1
ATOM 902 C CA . ASP A 1 114 ? 0.543 -12.675 -11.643 1.00 95.38 114 ASP A CA 1
ATOM 903 C C . ASP A 1 114 ? 1.880 -13.417 -11.754 1.00 95.38 114 ASP A C 1
ATOM 905 O O . ASP A 1 114 ? 2.214 -14.174 -10.844 1.00 95.38 114 ASP A O 1
ATOM 909 N N . ASP A 1 115 ? 2.684 -13.120 -12.778 1.00 95.31 115 ASP A N 1
ATOM 910 C CA . ASP A 1 115 ? 3.989 -13.748 -12.998 1.00 95.31 115 ASP A CA 1
ATOM 911 C C . ASP A 1 115 ? 5.034 -13.292 -11.971 1.00 95.31 115 ASP A C 1
ATOM 913 O O . ASP A 1 115 ? 5.991 -14.014 -11.701 1.00 95.31 115 ASP A O 1
ATOM 917 N N . TYR A 1 116 ? 4.883 -12.088 -11.403 1.00 95.19 116 TYR A N 1
ATOM 918 C CA . TYR A 1 116 ? 5.885 -11.502 -10.506 1.00 95.19 116 TYR A CA 1
ATOM 919 C C . TYR A 1 116 ? 5.354 -11.066 -9.137 1.00 95.19 116 TYR A C 1
ATOM 921 O O . TYR A 1 116 ? 6.158 -10.728 -8.265 1.00 95.19 116 TYR A O 1
ATOM 929 N N . LYS A 1 117 ? 4.032 -11.054 -8.904 1.00 92.75 117 LYS A N 1
ATOM 930 C CA . LYS A 1 117 ? 3.435 -10.502 -7.670 1.00 92.75 117 LYS A CA 1
ATOM 931 C C . LYS A 1 117 ? 3.968 -11.128 -6.381 1.00 92.75 117 LYS A C 1
ATOM 933 O O . LYS A 1 117 ? 4.027 -10.438 -5.369 1.00 92.75 117 LYS A O 1
ATOM 938 N N . SER A 1 118 ? 4.340 -12.406 -6.414 1.00 90.69 118 SER A N 1
ATOM 939 C CA . SER A 1 118 ? 4.840 -13.168 -5.263 1.00 90.69 118 SER A CA 1
ATOM 940 C C . SER A 1 118 ? 6.358 -13.349 -5.262 1.00 90.69 118 SER A C 1
ATOM 942 O O . SER A 1 118 ? 6.883 -14.025 -4.382 1.00 90.69 118 SER A O 1
ATOM 944 N N . LEU A 1 119 ? 7.064 -12.788 -6.245 1.00 94.94 119 LEU A N 1
ATOM 945 C CA . LEU A 1 119 ? 8.505 -12.964 -6.387 1.00 94.94 119 LEU A CA 1
ATOM 946 C C . LEU A 1 119 ? 9.302 -11.907 -5.609 1.00 94.94 119 LEU A C 1
ATOM 948 O O . LEU A 1 119 ? 8.766 -10.917 -5.088 1.00 94.94 119 LEU A O 1
ATOM 952 N N . SER A 1 120 ? 10.617 -12.121 -5.546 1.00 96.44 120 SER A N 1
ATOM 953 C CA . SER A 1 120 ? 11.547 -11.161 -4.956 1.00 96.44 120 SER A CA 1
ATOM 954 C C . SER A 1 120 ? 11.596 -9.856 -5.759 1.00 96.44 120 SER A C 1
ATOM 956 O O . SER A 1 120 ? 11.261 -9.799 -6.949 1.00 96.44 120 SER A O 1
ATOM 958 N N . LEU A 1 121 ? 12.074 -8.783 -5.129 1.00 96.75 121 LEU A N 1
ATOM 959 C CA . LEU A 1 121 ? 12.372 -7.546 -5.843 1.00 96.75 121 LEU A CA 1
ATOM 960 C C . LEU A 1 121 ? 13.463 -7.763 -6.908 1.00 96.75 121 LEU A C 1
ATOM 962 O O . LEU A 1 121 ? 13.447 -7.095 -7.946 1.00 96.75 121 LEU A O 1
ATOM 966 N N . LEU A 1 122 ? 14.383 -8.712 -6.692 1.00 97.44 122 LEU A N 1
ATOM 967 C CA . LEU A 1 122 ? 15.379 -9.122 -7.681 1.00 97.44 122 LEU A CA 1
ATOM 968 C C . LEU A 1 122 ? 14.720 -9.659 -8.951 1.00 97.44 122 LEU A C 1
ATOM 970 O O . LEU A 1 122 ? 15.046 -9.193 -10.046 1.00 97.44 122 LEU A O 1
ATOM 974 N N . ASP A 1 123 ? 13.771 -10.578 -8.815 1.00 97.75 123 ASP A N 1
ATOM 975 C CA . ASP A 1 123 ? 13.059 -11.172 -9.947 1.00 97.75 123 ASP A CA 1
ATOM 976 C C . ASP A 1 123 ? 12.244 -10.125 -10.699 1.00 97.75 123 ASP A C 1
ATOM 978 O O . ASP A 1 123 ? 12.341 -10.024 -11.924 1.00 97.75 123 ASP A O 1
ATOM 982 N N . PHE A 1 124 ? 11.539 -9.256 -9.968 1.00 97.94 124 PHE A N 1
ATOM 983 C CA . PHE A 1 124 ? 10.848 -8.120 -10.568 1.00 97.94 124 PHE A CA 1
ATOM 984 C C . PHE A 1 124 ? 11.818 -7.204 -11.329 1.00 97.94 124 PHE A C 1
ATOM 986 O O . PHE A 1 124 ? 11.553 -6.812 -12.464 1.00 97.94 124 PHE A O 1
ATOM 993 N N . SER A 1 125 ? 12.992 -6.899 -10.770 1.00 97.25 125 SER A N 1
ATOM 994 C CA . SER A 1 125 ? 13.992 -6.072 -11.456 1.00 97.25 125 SER A CA 1
ATOM 995 C C . SER A 1 125 ? 14.497 -6.700 -12.760 1.00 97.25 125 SER A C 1
ATOM 997 O O . SER A 1 125 ? 14.707 -5.995 -13.753 1.00 97.25 125 SER A O 1
ATOM 999 N N . ASN A 1 126 ? 14.644 -8.028 -12.781 1.00 96.94 126 ASN A N 1
ATOM 1000 C CA . ASN A 1 126 ? 15.015 -8.778 -13.975 1.00 96.94 126 ASN A CA 1
ATOM 1001 C C . ASN A 1 126 ? 13.878 -8.764 -15.002 1.00 96.94 126 ASN A C 1
ATOM 1003 O O . ASN A 1 126 ? 14.142 -8.509 -16.178 1.00 96.94 126 ASN A O 1
ATOM 1007 N N . PHE A 1 127 ? 12.626 -8.939 -14.568 1.00 97.69 127 PHE A N 1
ATOM 1008 C CA . PHE A 1 127 ? 11.448 -8.803 -15.423 1.00 97.69 127 PHE A CA 1
ATOM 1009 C C . PHE A 1 127 ? 11.412 -7.430 -16.111 1.00 97.69 127 PHE A C 1
ATOM 1011 O O . PHE A 1 127 ? 11.262 -7.360 -17.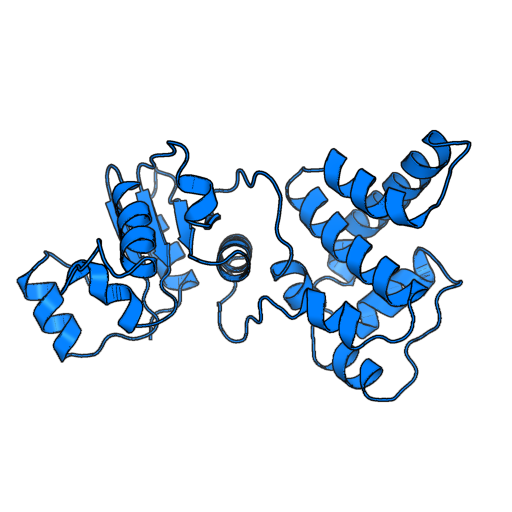331 1.00 97.69 127 PHE A O 1
ATOM 1018 N N . ILE A 1 128 ? 11.620 -6.341 -15.360 1.00 97.31 128 ILE A N 1
ATOM 1019 C CA . ILE A 1 128 ? 11.651 -4.972 -15.901 1.00 97.31 128 ILE A CA 1
ATOM 1020 C C . ILE A 1 128 ? 12.762 -4.814 -16.943 1.00 97.31 128 ILE A C 1
ATOM 1022 O O . ILE A 1 128 ? 12.536 -4.236 -18.009 1.00 97.31 128 ILE A O 1
ATOM 1026 N N . LYS A 1 129 ? 13.960 -5.340 -16.669 1.00 95.94 129 LYS A N 1
ATOM 1027 C CA . LYS A 1 129 ? 15.072 -5.293 -17.625 1.00 95.94 129 LYS A CA 1
ATOM 1028 C C . LYS A 1 129 ? 14.738 -6.040 -18.916 1.00 95.94 129 LYS A C 1
ATOM 1030 O O . LYS A 1 129 ? 15.001 -5.525 -19.996 1.00 95.94 129 LYS A O 1
ATOM 1035 N N . VAL A 1 130 ? 14.203 -7.253 -18.815 1.00 96.38 130 VAL A N 1
ATOM 1036 C CA . VAL A 1 130 ? 13.939 -8.111 -19.979 1.00 96.38 130 VAL A CA 1
ATOM 1037 C C . VAL A 1 130 ? 12.800 -7.553 -20.830 1.00 96.38 130 VAL A C 1
ATOM 1039 O O . VAL A 1 130 ? 12.923 -7.494 -22.050 1.00 96.38 130 VAL A O 1
ATOM 1042 N N . ASN A 1 131 ? 11.718 -7.107 -20.192 1.00 96.06 131 ASN A N 1
ATOM 1043 C CA . ASN A 1 131 ? 10.461 -6.826 -20.881 1.00 96.06 131 ASN A CA 1
ATOM 1044 C C . ASN A 1 131 ? 10.215 -5.338 -21.165 1.00 96.06 131 ASN A C 1
ATOM 1046 O O . ASN A 1 131 ? 9.459 -5.014 -22.082 1.00 96.06 131 ASN A O 1
ATOM 1050 N N . LEU A 1 132 ? 10.828 -4.424 -20.402 1.00 94.31 132 LEU A N 1
ATOM 1051 C CA . LEU A 1 132 ? 10.583 -2.984 -20.539 1.00 94.31 132 LEU A CA 1
ATOM 1052 C C . LEU A 1 132 ? 11.799 -2.212 -21.043 1.00 94.31 132 LEU A C 1
ATOM 1054 O O . LEU A 1 132 ? 11.709 -1.526 -22.059 1.00 94.31 132 LEU A O 1
ATOM 1058 N N . ASP A 1 133 ? 12.924 -2.278 -20.332 1.00 93.31 133 ASP A N 1
ATOM 1059 C CA . ASP A 1 133 ? 14.121 -1.507 -20.680 1.00 93.31 133 ASP A CA 1
ATOM 1060 C C . ASP A 1 133 ? 15.401 -2.318 -20.452 1.00 93.31 133 ASP A C 1
ATOM 1062 O O . ASP A 1 133 ? 15.982 -2.330 -19.364 1.00 93.31 133 ASP A O 1
ATOM 1066 N N . ASN A 1 134 ? 15.883 -2.948 -21.524 1.00 93.06 134 ASN A N 1
ATOM 1067 C CA . ASN A 1 134 ? 17.092 -3.769 -21.503 1.00 93.06 134 ASN A CA 1
ATOM 1068 C C . ASN A 1 134 ? 18.377 -2.974 -21.227 1.00 93.06 134 ASN A C 1
ATOM 1070 O O . ASN A 1 134 ? 19.397 -3.583 -20.893 1.00 93.06 134 ASN A O 1
ATOM 1074 N N . SER A 1 135 ? 18.334 -1.641 -21.299 1.00 91.19 135 SER A N 1
ATOM 1075 C CA . SER A 1 135 ? 19.494 -0.779 -21.080 1.00 91.19 135 SER A CA 1
ATOM 1076 C C . SER A 1 135 ? 19.806 -0.537 -19.600 1.00 91.19 135 SER A C 1
ATOM 1078 O O . SER A 1 135 ? 20.859 0.017 -19.283 1.00 91.19 135 SER A O 1
ATOM 1080 N N . ILE A 1 136 ? 18.929 -0.941 -18.670 1.00 93.69 136 ILE A N 1
ATOM 1081 C CA . ILE A 1 136 ? 19.248 -0.875 -17.238 1.00 93.69 136 ILE A CA 1
ATOM 1082 C C . ILE A 1 136 ? 20.269 -1.951 -16.860 1.00 93.69 136 ILE A C 1
ATOM 1084 O O . ILE A 1 136 ? 20.259 -3.067 -17.381 1.00 93.69 136 ILE A O 1
ATOM 1088 N N . SER A 1 137 ? 21.165 -1.633 -15.931 1.00 92.94 137 SER A N 1
ATOM 1089 C CA . SER A 1 137 ? 22.174 -2.573 -15.437 1.00 92.94 137 SER A CA 1
ATOM 1090 C C . SER A 1 137 ? 21.537 -3.659 -14.566 1.00 92.94 137 SER A C 1
ATOM 1092 O O . SER A 1 137 ? 20.672 -3.374 -13.737 1.00 92.94 137 SER A O 1
ATOM 1094 N N . LYS A 1 138 ? 21.985 -4.910 -14.719 1.00 93.75 138 LYS A N 1
ATOM 1095 C CA . LYS A 1 138 ? 21.553 -6.012 -13.848 1.00 93.75 138 LYS A CA 1
ATOM 1096 C C . LYS A 1 138 ? 22.075 -5.788 -12.423 1.00 93.75 138 LYS A C 1
ATOM 1098 O O . LYS A 1 138 ? 23.145 -5.207 -12.234 1.00 93.75 138 LYS A O 1
ATOM 1103 N N . VAL A 1 139 ? 21.330 -6.254 -11.428 1.00 93.50 139 VAL A N 1
ATOM 1104 C CA . VAL A 1 139 ? 21.831 -6.373 -10.055 1.00 93.50 139 VAL A CA 1
ATOM 1105 C C . VAL A 1 139 ? 22.696 -7.632 -9.980 1.00 93.50 139 VAL A C 1
ATOM 1107 O O . VAL A 1 139 ? 22.203 -8.737 -10.193 1.00 93.50 139 VAL A O 1
ATOM 1110 N N . THR A 1 140 ? 23.999 -7.470 -9.757 1.00 89.69 140 THR A N 1
ATOM 1111 C CA . THR A 1 140 ? 24.974 -8.574 -9.840 1.00 89.69 140 THR A CA 1
ATOM 1112 C C . THR A 1 140 ? 25.568 -8.973 -8.491 1.00 89.69 140 THR A C 1
ATOM 1114 O O . THR A 1 140 ? 25.895 -10.142 -8.307 1.00 89.69 140 THR A O 1
ATOM 1117 N N . GLY A 1 141 ? 25.669 -8.054 -7.526 1.00 91.75 141 GLY A N 1
ATOM 1118 C CA . GLY A 1 141 ? 26.277 -8.336 -6.224 1.00 91.75 141 GLY A CA 1
ATOM 1119 C C . GLY A 1 141 ? 26.216 -7.171 -5.236 1.00 91.75 141 GLY A C 1
ATOM 1120 O O . GLY A 1 141 ? 25.676 -6.106 -5.539 1.00 91.75 141 GLY A O 1
ATOM 1121 N N . GLY A 1 142 ? 26.791 -7.391 -4.051 1.00 91.69 142 GLY A N 1
ATOM 1122 C CA . GLY A 1 142 ? 26.910 -6.402 -2.977 1.00 91.69 142 GLY A CA 1
ATOM 1123 C C . GLY A 1 142 ? 25.619 -6.160 -2.189 1.00 91.69 142 GLY A C 1
ATOM 1124 O O . GLY A 1 142 ? 24.617 -6.847 -2.375 1.00 91.69 142 GLY A O 1
ATOM 1125 N N . ARG A 1 143 ? 25.639 -5.130 -1.331 1.00 90.19 143 ARG A N 1
ATOM 1126 C CA . ARG A 1 143 ? 24.522 -4.751 -0.440 1.00 90.19 143 ARG A CA 1
ATOM 1127 C C . ARG A 1 143 ? 23.189 -4.577 -1.174 1.00 90.19 143 ARG A C 1
ATOM 1129 O O . ARG A 1 143 ? 22.136 -4.895 -0.632 1.00 90.19 143 ARG A O 1
ATOM 1136 N N . ILE A 1 144 ? 23.238 -4.090 -2.412 1.00 93.25 144 ILE A N 1
ATOM 1137 C CA . ILE A 1 144 ? 22.051 -3.911 -3.247 1.00 93.25 144 ILE A CA 1
ATOM 1138 C C . ILE A 1 144 ? 21.410 -5.242 -3.652 1.00 93.25 144 ILE A C 1
ATOM 1140 O O . ILE A 1 144 ? 20.188 -5.346 -3.667 1.00 93.25 144 ILE A O 1
ATOM 1144 N N . LYS A 1 145 ? 22.218 -6.268 -3.940 1.00 95.38 145 LYS A N 1
ATOM 1145 C CA . LYS A 1 145 ? 21.714 -7.603 -4.263 1.00 95.38 145 LYS A CA 1
ATOM 1146 C C . LYS A 1 145 ? 21.010 -8.204 -3.054 1.00 95.38 145 LYS A C 1
ATOM 1148 O O . LYS A 1 145 ? 19.866 -8.613 -3.189 1.00 95.38 145 LYS A O 1
ATOM 1153 N N . THR A 1 146 ? 21.637 -8.129 -1.878 1.00 95.56 146 THR A N 1
ATOM 1154 C CA . THR A 1 146 ? 21.019 -8.564 -0.621 1.00 95.56 146 THR A CA 1
ATOM 1155 C C . THR A 1 146 ? 19.671 -7.883 -0.406 1.00 95.56 146 THR A C 1
ATOM 1157 O O . THR A 1 146 ? 18.684 -8.568 -0.196 1.00 95.56 146 THR A O 1
ATOM 1160 N N . PHE A 1 147 ? 19.584 -6.556 -0.561 1.00 94.44 147 PHE A N 1
ATOM 1161 C CA . PHE A 1 147 ? 18.306 -5.843 -0.451 1.00 94.44 147 PHE A CA 1
ATOM 1162 C C . PHE A 1 147 ? 17.243 -6.379 -1.428 1.00 94.44 147 PHE A C 1
ATOM 1164 O O . PHE A 1 147 ? 16.104 -6.608 -1.039 1.00 94.44 147 PHE A O 1
ATOM 1171 N N . TYR A 1 148 ? 17.603 -6.600 -2.693 1.00 95.81 148 TYR A N 1
ATOM 1172 C CA . TYR A 1 148 ? 16.659 -7.079 -3.707 1.00 95.81 148 TYR A CA 1
ATOM 1173 C C . TYR A 1 148 ? 16.226 -8.540 -3.489 1.00 95.81 148 TYR A C 1
ATOM 1175 O O . TYR A 1 148 ? 15.133 -8.913 -3.907 1.00 95.81 148 TYR A O 1
ATOM 1183 N N . GLU A 1 149 ? 17.059 -9.358 -2.849 1.00 95.56 149 GLU A N 1
ATOM 1184 C CA . GLU A 1 149 ? 16.745 -10.750 -2.501 1.00 95.56 149 GLU A CA 1
ATOM 1185 C C . GLU A 1 149 ? 15.955 -10.859 -1.189 1.00 95.56 149 GLU A C 1
ATOM 1187 O O . GLU A 1 149 ? 15.103 -11.732 -1.062 1.00 95.56 149 GLU A O 1
ATOM 1192 N N . SER A 1 150 ? 16.204 -9.970 -0.222 1.00 92.81 150 SER A N 1
ATOM 1193 C CA . SER A 1 150 ? 15.569 -10.007 1.103 1.00 92.81 150 SER A CA 1
ATOM 1194 C C . SER A 1 150 ? 14.122 -9.517 1.119 1.00 92.81 150 SER A C 1
ATOM 1196 O O . SER A 1 150 ? 13.384 -9.866 2.038 1.00 92.81 150 SER A O 1
ATOM 1198 N N . TYR A 1 151 ? 13.712 -8.706 0.142 1.00 93.06 151 TYR A N 1
ATOM 1199 C CA . TYR A 1 151 ? 12.364 -8.142 0.084 1.00 93.06 151 TYR A CA 1
ATOM 1200 C C . TYR A 1 151 ? 11.611 -8.596 -1.163 1.00 93.06 151 TYR A C 1
ATOM 1202 O O . TYR A 1 151 ? 12.145 -8.621 -2.273 1.00 93.06 151 TYR A O 1
ATOM 1210 N N . SER A 1 152 ? 10.332 -8.911 -0.983 1.00 93.00 152 SER A N 1
ATOM 1211 C CA . SER A 1 152 ? 9.411 -9.213 -2.079 1.00 93.00 152 SER A CA 1
ATOM 1212 C C . SER A 1 152 ? 8.956 -7.945 -2.797 1.00 93.00 152 SER A C 1
ATOM 1214 O O . SER A 1 152 ? 8.861 -6.867 -2.203 1.00 93.00 152 SER A O 1
ATOM 1216 N N . PHE A 1 153 ? 8.587 -8.082 -4.073 1.00 94.12 153 PHE A N 1
ATOM 1217 C CA . PHE A 1 153 ? 7.917 -7.005 -4.806 1.00 94.12 153 PHE A CA 1
ATOM 1218 C C . PHE A 1 153 ? 6.664 -6.517 -4.060 1.00 94.12 153 PHE A C 1
ATOM 1220 O O . PHE A 1 153 ? 6.430 -5.310 -3.952 1.00 94.12 153 PHE A O 1
ATOM 1227 N N . HIS A 1 154 ? 5.883 -7.449 -3.508 1.00 90.38 154 HIS A N 1
ATOM 1228 C CA . HIS A 1 154 ? 4.632 -7.132 -2.832 1.00 90.38 154 HIS A CA 1
ATOM 1229 C C . HIS A 1 154 ? 4.830 -6.235 -1.603 1.00 90.38 154 HIS A C 1
ATOM 1231 O O . HIS A 1 154 ? 4.100 -5.262 -1.436 1.00 90.38 154 HIS A O 1
ATOM 1237 N N . GLN A 1 155 ? 5.860 -6.487 -0.789 1.00 89.06 155 GLN A N 1
ATOM 1238 C CA . GLN A 1 155 ? 6.179 -5.636 0.365 1.00 89.06 155 GLN A CA 1
ATOM 1239 C C . GLN A 1 155 ? 6.444 -4.182 -0.049 1.00 89.06 155 GLN A C 1
ATOM 1241 O O . GLN A 1 155 ? 5.953 -3.256 0.595 1.00 89.06 155 GLN A O 1
ATOM 1246 N N . LEU A 1 156 ? 7.163 -3.959 -1.154 1.00 91.94 156 LEU A N 1
ATOM 1247 C CA . LEU A 1 156 ? 7.397 -2.606 -1.664 1.00 91.94 156 LEU A CA 1
ATOM 1248 C C . LEU A 1 156 ? 6.123 -1.981 -2.244 1.00 91.94 156 LEU A C 1
ATOM 1250 O O . LEU A 1 156 ? 5.913 -0.777 -2.090 1.00 91.94 156 LEU A O 1
ATOM 1254 N N . LEU A 1 157 ? 5.268 -2.779 -2.888 1.00 91.31 157 LEU A N 1
ATOM 1255 C CA . LEU A 1 157 ? 3.983 -2.318 -3.415 1.00 91.31 157 LEU A CA 1
ATOM 1256 C C . LEU A 1 157 ? 3.082 -1.769 -2.297 1.00 91.31 157 LEU A C 1
ATOM 1258 O O . LEU A 1 157 ? 2.486 -0.705 -2.462 1.00 91.31 157 LEU A O 1
ATOM 1262 N N . LEU A 1 158 ? 3.045 -2.438 -1.139 1.00 88.12 158 LEU A N 1
ATOM 1263 C CA . LEU A 1 158 ? 2.273 -2.003 0.033 1.00 88.12 158 LEU A CA 1
ATOM 1264 C C . LEU A 1 158 ? 2.750 -0.662 0.612 1.00 88.12 158 LEU A C 1
ATOM 1266 O O . LEU A 1 158 ? 1.978 0.034 1.269 1.00 88.12 158 LEU A O 1
ATOM 1270 N N . CYS A 1 159 ? 3.990 -0.251 0.345 1.00 87.44 159 CYS A N 1
ATOM 1271 C CA . CYS A 1 159 ? 4.528 1.026 0.820 1.00 87.44 159 CYS A CA 1
ATOM 1272 C C . CYS A 1 159 ? 4.045 2.232 -0.002 1.00 87.44 159 CYS A C 1
ATOM 1274 O O . CYS A 1 159 ? 4.267 3.378 0.392 1.00 87.44 159 CYS A O 1
ATOM 1276 N N . VAL A 1 160 ? 3.412 2.013 -1.161 1.00 88.06 160 VAL A N 1
ATOM 1277 C CA . VAL A 1 160 ? 3.033 3.110 -2.056 1.00 88.06 160 VAL A CA 1
ATOM 1278 C C . VAL A 1 160 ? 1.888 3.933 -1.462 1.00 88.06 160 VAL A C 1
ATOM 1280 O O . VAL A 1 160 ? 0.788 3.440 -1.220 1.00 88.06 160 VAL A O 1
ATOM 1283 N N . SER A 1 161 ? 2.118 5.238 -1.305 1.00 85.00 161 SER A N 1
ATOM 1284 C CA . SER A 1 161 ? 1.057 6.198 -0.994 1.00 85.00 161 SER A CA 1
ATOM 1285 C C . SER A 1 161 ? 0.238 6.515 -2.246 1.00 85.00 161 SER A C 1
ATOM 1287 O O . SER A 1 161 ? 0.761 7.092 -3.207 1.00 85.00 161 SER A O 1
ATOM 1289 N N . ILE A 1 162 ? -1.045 6.151 -2.222 1.00 82.81 162 ILE A N 1
ATOM 1290 C CA . ILE A 1 162 ? -2.009 6.421 -3.295 1.00 82.81 162 ILE A CA 1
ATOM 1291 C C . ILE A 1 162 ? -2.697 7.777 -3.038 1.00 82.81 162 ILE A C 1
ATOM 1293 O O . ILE A 1 162 ? -3.321 7.942 -1.979 1.00 82.81 162 ILE A O 1
ATOM 1297 N N . PRO A 1 163 ? -2.581 8.756 -3.961 1.00 74.25 163 PRO A N 1
ATOM 1298 C CA . PRO A 1 163 ? -3.296 10.030 -3.873 1.00 74.25 163 PRO A CA 1
ATOM 1299 C C . PRO A 1 163 ? -4.813 9.835 -3.937 1.00 74.25 163 PRO A C 1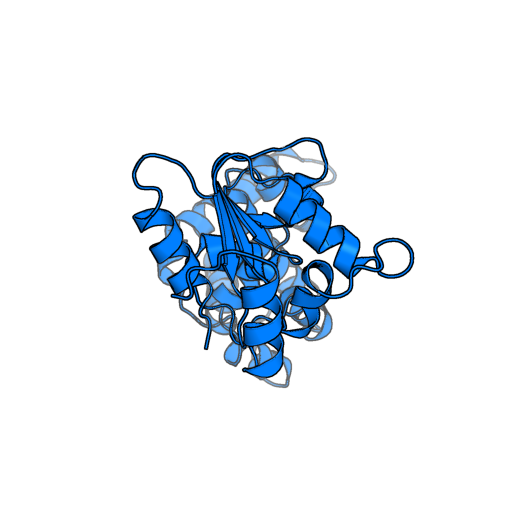
ATOM 1301 O O . PRO A 1 163 ? -5.286 9.041 -4.749 1.00 74.25 163 PRO A O 1
ATOM 1304 N N . GLU A 1 164 ? -5.561 10.590 -3.121 1.00 70.44 164 GLU A N 1
ATOM 1305 C CA . GLU A 1 164 ? -7.038 10.594 -3.122 1.00 70.44 164 GLU A CA 1
ATOM 1306 C C . GLU A 1 164 ? -7.626 9.174 -3.125 1.00 70.44 164 GLU A C 1
ATOM 1308 O O . GLU A 1 164 ? -8.340 8.764 -4.045 1.00 70.44 164 GLU A O 1
ATOM 1313 N N . ASP A 1 165 ? -7.235 8.395 -2.122 1.00 67.88 165 ASP A N 1
ATOM 1314 C CA . ASP A 1 165 ? -7.628 7.000 -1.973 1.00 67.88 165 ASP A CA 1
ATOM 1315 C C . ASP A 1 165 ? -9.120 6.894 -1.628 1.00 67.88 165 ASP A C 1
ATOM 1317 O O . ASP A 1 165 ? -9.554 7.355 -0.570 1.00 67.88 165 ASP A O 1
ATOM 1321 N N . LEU A 1 166 ? -9.900 6.316 -2.545 1.00 67.31 166 LEU A N 1
ATOM 1322 C CA . LEU A 1 166 ? -11.349 6.136 -2.416 1.00 67.31 166 LEU A CA 1
ATOM 1323 C C . LEU A 1 166 ? -11.734 4.740 -1.907 1.00 67.31 166 LEU A C 1
ATOM 1325 O O . LEU A 1 166 ? -12.918 4.432 -1.836 1.00 67.31 166 LEU A O 1
ATOM 1329 N N . SER A 1 167 ? -10.761 3.895 -1.563 1.00 77.12 167 SER A N 1
ATOM 1330 C CA . SER A 1 167 ? -11.045 2.551 -1.055 1.00 77.12 167 SER A CA 1
ATOM 1331 C C . SER A 1 167 ? -11.694 2.577 0.334 1.00 77.12 167 SER A C 1
ATOM 1333 O O . SER A 1 167 ? -11.647 3.582 1.038 1.00 77.12 167 SER A O 1
ATOM 1335 N N . LEU A 1 168 ? -12.250 1.441 0.760 1.00 82.94 168 LEU A N 1
ATOM 1336 C CA . LEU A 1 168 ? -12.793 1.262 2.115 1.00 82.94 168 LEU A CA 1
ATOM 1337 C C . LEU A 1 168 ? -11.705 1.254 3.203 1.00 82.94 168 LEU A C 1
ATOM 1339 O O . LEU A 1 168 ? -12.005 1.325 4.391 1.00 82.94 168 LEU A O 1
ATOM 1343 N N . HIS A 1 169 ? -10.436 1.150 2.808 1.00 86.81 169 HIS A N 1
ATOM 1344 C CA . HIS A 1 169 ? -9.301 1.050 3.715 1.00 86.81 169 HIS A CA 1
ATOM 1345 C C . HIS A 1 169 ? -8.425 2.283 3.531 1.00 86.81 169 HIS A C 1
ATOM 1347 O O . HIS A 1 169 ? -7.622 2.350 2.595 1.00 86.81 169 HIS A O 1
ATOM 1353 N N . LYS A 1 170 ? -8.584 3.269 4.417 1.00 85.50 170 LYS A N 1
ATOM 1354 C CA . LYS A 1 170 ? -7.923 4.574 4.305 1.00 85.50 170 LYS A CA 1
ATOM 1355 C C . LYS A 1 170 ? -7.124 4.907 5.554 1.00 85.50 170 LYS A C 1
ATOM 1357 O O . LYS A 1 170 ? -7.355 4.385 6.642 1.00 85.50 170 LYS A O 1
ATOM 1362 N N . THR A 1 171 ? -6.222 5.873 5.414 1.00 85.44 171 THR A N 1
ATOM 1363 C CA . THR A 1 171 ? -5.612 6.485 6.589 1.00 85.44 171 THR A CA 1
ATOM 1364 C C . THR A 1 171 ? -6.549 7.496 7.237 1.00 85.44 171 THR A C 1
ATOM 1366 O O . THR A 1 171 ? -7.308 8.176 6.547 1.00 85.44 171 THR A O 1
ATOM 1369 N N . ILE A 1 172 ? -6.431 7.672 8.553 1.00 85.94 172 ILE A N 1
ATOM 1370 C CA . ILE A 1 172 ? -7.251 8.618 9.333 1.00 85.94 172 ILE A CA 1
ATOM 1371 C C . ILE A 1 172 ? -7.138 10.056 8.788 1.00 85.94 172 ILE A C 1
ATOM 1373 O O . ILE A 1 172 ? -8.096 10.825 8.766 1.00 85.94 172 ILE A O 1
ATOM 1377 N N . HIS A 1 173 ? -5.965 10.423 8.270 1.00 82.44 173 HIS A N 1
ATOM 1378 C CA . HIS A 1 173 ? -5.743 11.737 7.665 1.00 82.44 173 HIS A CA 1
ATOM 1379 C C . HIS A 1 173 ? -6.604 11.954 6.414 1.00 82.44 173 HIS A C 1
ATOM 1381 O O . HIS A 1 173 ? -7.059 13.070 6.178 1.00 82.44 173 HIS A O 1
ATOM 1387 N N . LYS A 1 174 ? -6.853 10.894 5.631 1.00 80.50 174 LYS A N 1
ATOM 1388 C CA . LYS A 1 174 ? -7.693 10.954 4.428 1.00 80.50 174 LYS A CA 1
ATOM 1389 C C . LYS A 1 174 ? -9.190 10.998 4.758 1.00 80.50 174 LYS A C 1
ATOM 1391 O O . LYS A 1 174 ? -9.946 11.452 3.912 1.00 80.50 174 LYS A O 1
ATOM 1396 N N . SER A 1 175 ? -9.613 10.587 5.960 1.00 75.62 175 SER A N 1
ATOM 1397 C CA . SER A 1 175 ? -11.021 10.628 6.400 1.00 75.62 175 SER A CA 1
ATOM 1398 C C . SER A 1 175 ? -11.402 11.897 7.177 1.00 75.62 175 SER A C 1
ATOM 1400 O O . SER A 1 175 ? -12.577 12.125 7.451 1.00 75.62 175 SER A O 1
ATOM 1402 N N . LYS A 1 176 ? -10.435 12.754 7.539 1.00 70.06 176 LYS A N 1
ATOM 1403 C CA . LYS A 1 176 ? -10.667 13.974 8.342 1.00 70.06 176 LYS A CA 1
ATOM 1404 C C . LYS A 1 176 ? -11.578 15.007 7.649 1.00 70.06 176 LYS A C 1
ATOM 1406 O O . LYS A 1 176 ? -12.162 15.846 8.325 1.00 70.06 176 LYS A O 1
ATOM 1411 N N . GLY A 1 177 ? -11.707 14.948 6.322 1.00 58.47 177 GLY A N 1
ATOM 1412 C CA . GLY A 1 177 ? -12.393 15.941 5.483 1.00 58.47 177 GLY A CA 1
ATOM 1413 C C . GLY A 1 177 ? -13.923 15.856 5.401 1.00 58.47 177 GLY A C 1
ATOM 1414 O O . GLY A 1 177 ? -14.477 16.441 4.478 1.00 58.47 177 GLY A O 1
ATOM 1415 N N . GLY A 1 178 ? -14.596 15.158 6.324 1.00 62.38 178 GLY A N 1
ATOM 1416 C CA . GLY A 1 178 ? -16.067 15.078 6.372 1.00 62.38 178 GLY A CA 1
ATOM 1417 C C . GLY A 1 178 ? -16.665 13.706 6.051 1.00 62.38 178 GLY A C 1
ATOM 1418 O O . GLY A 1 178 ? -17.884 13.581 6.018 1.00 62.38 178 GLY A O 1
ATOM 1419 N N . ASP A 1 179 ? -15.837 12.680 5.853 1.00 74.38 179 ASP A N 1
ATOM 1420 C CA . ASP A 1 179 ? -16.328 11.315 5.669 1.00 74.38 179 ASP A CA 1
ATOM 1421 C C . ASP A 1 179 ? -16.836 10.761 7.013 1.00 74.38 179 ASP A C 1
ATOM 1423 O O . ASP A 1 179 ? -16.123 10.798 8.019 1.00 74.38 179 ASP A O 1
ATOM 1427 N N . GLU A 1 180 ? -18.051 10.218 7.023 1.00 85.12 180 GLU A N 1
ATOM 1428 C CA . GLU A 1 180 ? -18.599 9.400 8.107 1.00 85.12 180 GLU A CA 1
ATOM 1429 C C . GLU A 1 180 ? -19.070 8.070 7.518 1.00 85.12 180 GLU A C 1
ATOM 1431 O O . GLU A 1 180 ? -19.606 8.028 6.407 1.00 85.12 180 GLU A O 1
ATOM 1436 N N . PHE A 1 181 ? -18.910 6.987 8.270 1.00 89.94 181 PHE A N 1
ATOM 1437 C CA . PHE A 1 181 ? -19.175 5.632 7.806 1.00 89.94 181 PHE A CA 1
ATOM 1438 C C . PHE A 1 181 ? -20.117 4.909 8.764 1.00 89.94 181 PHE A C 1
ATOM 1440 O O . PHE A 1 181 ? -20.036 5.091 9.978 1.00 89.94 181 PHE A O 1
ATOM 1447 N N . ASN A 1 182 ? -20.970 4.033 8.232 1.00 91.06 182 ASN A N 1
ATOM 1448 C CA . ASN A 1 182 ? -21.860 3.214 9.060 1.00 91.06 182 ASN A CA 1
ATOM 1449 C C . ASN A 1 182 ? -21.054 2.350 10.036 1.00 91.06 182 ASN A C 1
ATOM 1451 O O . ASN A 1 182 ? -21.271 2.417 11.243 1.00 91.06 182 ASN A O 1
ATOM 1455 N N . ASN A 1 183 ? -20.065 1.616 9.521 1.00 92.81 183 ASN A N 1
ATOM 1456 C CA . ASN A 1 183 ? -19.229 0.725 10.317 1.00 92.81 183 ASN A CA 1
ATOM 1457 C C . ASN A 1 183 ? -17.751 1.060 10.120 1.00 92.81 183 ASN A C 1
ATOM 1459 O O . ASN A 1 183 ? -17.270 1.117 8.981 1.00 92.81 183 ASN A O 1
ATOM 1463 N N . VAL A 1 184 ? -17.034 1.258 11.225 1.00 93.38 184 VAL A N 1
ATOM 1464 C CA . VAL A 1 184 ? -15.606 1.601 11.231 1.00 93.38 184 VAL A CA 1
ATOM 1465 C C . VAL A 1 184 ? -14.816 0.553 11.997 1.00 93.38 184 VAL A C 1
ATOM 1467 O O . VAL A 1 184 ? -15.164 0.214 13.121 1.00 93.38 184 VAL A O 1
ATOM 1470 N N . LEU A 1 185 ? -13.716 0.092 11.408 1.00 93.56 185 LEU A N 1
ATOM 1471 C CA . LEU A 1 185 ? -12.668 -0.669 12.077 1.00 93.56 185 LEU A CA 1
ATOM 1472 C C . LEU A 1 185 ? -11.425 0.211 12.236 1.00 93.56 185 LEU A C 1
ATOM 1474 O O . LEU A 1 185 ? -10.724 0.491 11.264 1.00 93.56 185 LEU A O 1
ATOM 1478 N N . LEU A 1 186 ? -11.127 0.633 13.459 1.00 92.88 186 LEU A N 1
ATOM 1479 C CA . LEU A 1 186 ? -9.882 1.314 13.789 1.00 92.88 186 LEU A CA 1
ATOM 1480 C C . LEU A 1 186 ? -8.781 0.278 14.032 1.00 92.88 186 LEU A C 1
ATOM 1482 O O . LEU A 1 186 ? -8.894 -0.552 14.930 1.00 92.88 186 LEU A O 1
ATOM 1486 N N . VAL A 1 187 ? -7.708 0.330 13.244 1.00 90.94 187 VAL A N 1
ATOM 1487 C CA . VAL A 1 187 ? -6.536 -0.539 13.418 1.00 90.94 187 VAL A CA 1
ATOM 1488 C C . VAL A 1 187 ? -5.420 0.247 14.095 1.00 90.94 187 VAL A C 1
ATOM 1490 O O . VAL A 1 187 ? -4.835 1.154 13.494 1.00 90.94 187 VAL A O 1
ATOM 1493 N N . LEU A 1 188 ? -5.133 -0.120 15.342 1.00 90.31 188 LEU A N 1
ATOM 1494 C CA . LEU A 1 188 ? -4.076 0.448 16.170 1.00 90.31 188 LEU A CA 1
ATOM 1495 C C . LEU A 1 188 ? -2.771 -0.329 15.996 1.00 90.31 188 LEU A C 1
ATOM 1497 O O . LEU A 1 188 ? -2.778 -1.528 15.707 1.00 90.31 188 LEU A O 1
ATOM 1501 N N . LYS A 1 189 ? -1.640 0.363 16.147 1.00 86.25 189 LYS A N 1
ATOM 1502 C CA . LYS A 1 189 ? -0.318 -0.233 15.945 1.00 86.25 189 LYS A CA 1
ATOM 1503 C C . LYS A 1 189 ? 0.230 -0.806 17.244 1.00 86.25 189 LYS A C 1
ATOM 1505 O O . LYS A 1 189 ? 0.937 -1.806 17.202 1.00 86.25 189 LYS A O 1
ATOM 1510 N N . GLU A 1 190 ? -0.055 -0.160 18.366 1.00 87.81 190 GLU A N 1
ATOM 1511 C CA . GLU A 1 190 ? 0.478 -0.507 19.679 1.00 87.81 190 GLU A CA 1
ATOM 1512 C C . GLU A 1 190 ? -0.618 -0.404 20.744 1.00 87.81 190 GLU A C 1
ATOM 1514 O O . GLU A 1 190 ? -1.622 0.280 20.566 1.00 87.81 190 GLU A O 1
ATOM 1519 N N . GLU A 1 191 ? -0.431 -1.077 21.878 1.00 88.00 191 GLU A N 1
ATOM 1520 C CA . GLU A 1 191 ? -1.372 -1.004 23.003 1.00 88.00 191 GLU A CA 1
ATOM 1521 C C . GLU A 1 191 ? -1.458 0.408 23.607 1.00 88.00 191 GLU A C 1
ATOM 1523 O O . GLU A 1 191 ? -2.495 0.830 24.110 1.00 88.00 191 GLU A O 1
ATOM 1528 N N . SER A 1 192 ? -0.374 1.179 23.544 1.00 88.25 192 SER A N 1
ATOM 1529 C CA . SER A 1 192 ? -0.355 2.588 23.950 1.00 88.25 192 SER A CA 1
ATOM 1530 C C . SER A 1 192 ? -1.321 3.448 23.130 1.00 88.25 192 SER A C 1
ATOM 1532 O O . SER A 1 192 ? -1.826 4.447 23.636 1.00 88.25 192 SER A O 1
ATOM 1534 N N . ASP A 1 193 ? -1.654 3.043 21.903 1.00 88.94 193 ASP A N 1
ATOM 1535 C CA . ASP A 1 193 ? -2.582 3.785 21.056 1.00 88.94 193 ASP A CA 1
ATOM 1536 C C . ASP A 1 193 ? -4.030 3.728 21.568 1.00 88.94 193 ASP A C 1
ATOM 1538 O O . ASP A 1 193 ? -4.855 4.477 21.053 1.00 88.94 193 ASP A O 1
ATOM 1542 N N . THR A 1 194 ? -4.360 2.882 22.557 1.00 89.12 194 THR A N 1
ATOM 1543 C CA . THR A 1 194 ? -5.687 2.851 23.205 1.00 89.12 194 THR A CA 1
ATOM 1544 C C . THR A 1 194 ? -5.863 3.950 24.252 1.00 89.12 194 THR A C 1
ATOM 1546 O O . THR A 1 194 ? -6.966 4.131 24.761 1.00 89.12 194 THR A O 1
ATOM 1549 N N . GLU A 1 195 ? -4.806 4.698 24.586 1.00 88.88 195 GLU A N 1
ATOM 1550 C CA . GLU A 1 195 ? -4.817 5.646 25.707 1.00 88.88 195 GLU A CA 1
ATOM 1551 C C . GLU A 1 195 ? -5.867 6.752 25.546 1.00 88.88 195 GLU A C 1
ATOM 1553 O O . GLU A 1 195 ? -6.429 7.215 26.532 1.00 88.88 195 GLU A O 1
ATOM 1558 N N . PHE A 1 196 ? -6.217 7.111 24.306 1.00 90.19 196 PHE A N 1
ATOM 1559 C CA . PHE A 1 196 ? -7.281 8.083 24.019 1.00 90.19 196 PHE A CA 1
ATOM 1560 C C . PHE A 1 196 ? -8.675 7.653 24.514 1.00 90.19 196 PHE A C 1
ATOM 1562 O O . PHE A 1 196 ? -9.567 8.494 24.566 1.00 90.19 196 PHE A O 1
ATOM 1569 N N . LEU A 1 197 ? -8.877 6.370 24.839 1.00 89.25 197 LEU A N 1
ATOM 1570 C CA . LEU A 1 197 ? -10.118 5.851 25.423 1.00 89.25 197 LEU A CA 1
ATOM 1571 C C . LEU A 1 197 ? -10.107 5.881 26.956 1.00 89.25 197 LEU A C 1
ATOM 1573 O O . LEU A 1 197 ? -11.173 5.873 27.560 1.00 89.25 197 LEU A O 1
ATOM 1577 N N . ILE A 1 198 ? -8.920 5.870 27.571 1.00 86.81 198 ILE A N 1
ATOM 1578 C CA . ILE A 1 198 ? -8.740 5.675 29.017 1.00 86.81 198 ILE A CA 1
ATOM 1579 C C . ILE A 1 198 ? -8.359 6.996 29.696 1.00 86.81 198 ILE A C 1
ATOM 1581 O O . ILE A 1 198 ? -9.063 7.452 30.590 1.00 86.81 198 ILE A O 1
ATOM 1585 N N . ASN A 1 199 ? -7.272 7.628 29.245 1.00 81.56 199 ASN A N 1
ATOM 1586 C CA . ASN A 1 199 ? -6.783 8.923 29.722 1.00 81.56 199 ASN A CA 1
ATOM 1587 C C . ASN A 1 199 ? -6.561 9.854 28.531 1.00 81.56 199 ASN A C 1
ATOM 1589 O O . ASN A 1 199 ? -5.441 10.063 28.052 1.00 81.56 199 ASN A O 1
ATOM 1593 N N . SER A 1 200 ? -7.660 10.415 28.036 1.00 80.25 200 SER A N 1
ATOM 1594 C CA . SER A 1 200 ? -7.625 11.339 26.912 1.00 80.25 200 SER A CA 1
ATOM 1595 C C . SER A 1 200 ? -7.087 12.712 27.336 1.00 80.25 200 SER A C 1
ATOM 1597 O O . SER A 1 200 ? -7.793 13.481 27.987 1.00 80.25 200 SER A O 1
ATOM 1599 N N . ASP A 1 201 ? -5.885 13.065 26.886 1.00 83.50 201 ASP A N 1
ATOM 1600 C CA . ASP A 1 201 ? -5.421 14.451 26.785 1.00 83.50 201 ASP A CA 1
ATOM 1601 C C . ASP A 1 201 ? -5.256 14.815 25.306 1.00 83.50 201 ASP A C 1
ATOM 1603 O O . ASP A 1 201 ? -4.178 14.818 24.701 1.00 83.50 201 ASP A O 1
ATOM 1607 N N . LEU A 1 202 ? -6.403 15.146 24.716 1.00 81.38 202 LEU A N 1
ATOM 1608 C CA . LEU A 1 202 ? -6.517 15.555 23.323 1.00 81.38 202 LEU A CA 1
ATOM 1609 C C . LEU A 1 202 ? -5.865 16.921 23.062 1.00 81.38 202 LEU A C 1
ATOM 1611 O O . LEU A 1 202 ? -5.655 17.276 21.906 1.00 81.38 202 LEU A O 1
ATOM 1615 N N . MET A 1 203 ? -5.536 17.717 24.080 1.00 78.50 203 MET A N 1
ATOM 1616 C CA . MET A 1 203 ? -4.926 19.031 23.868 1.00 78.50 203 MET A CA 1
ATOM 1617 C C . MET A 1 203 ? -3.420 18.904 23.661 1.00 78.50 203 MET A C 1
ATOM 1619 O O . MET A 1 203 ? -2.874 19.533 22.748 1.00 78.50 203 MET A O 1
ATOM 1623 N N . GLN A 1 204 ? -2.762 18.037 24.427 1.00 81.25 204 GLN A N 1
ATOM 1624 C CA . GLN A 1 204 ? -1.310 17.873 24.354 1.00 81.25 204 GLN A CA 1
ATOM 1625 C C . GLN A 1 204 ? -0.869 16.728 23.437 1.00 81.25 204 GLN A C 1
ATOM 1627 O O . GLN A 1 204 ? 0.203 16.818 22.836 1.00 81.25 204 GLN A O 1
ATOM 1632 N N . HIS A 1 205 ? -1.699 15.697 23.233 1.00 85.06 205 HIS A N 1
ATOM 1633 C CA . HIS A 1 205 ? -1.309 14.521 22.452 1.00 85.06 205 HIS A CA 1
ATOM 1634 C C . HIS A 1 205 ? -1.990 14.443 21.083 1.00 85.06 205 HIS A C 1
ATOM 1636 O O . HIS A 1 205 ? -3.153 14.066 20.935 1.00 85.06 205 HIS A O 1
ATOM 1642 N N . GLU A 1 206 ? -1.219 14.748 20.035 1.00 86.00 206 GLU A N 1
ATOM 1643 C CA . GLU A 1 206 ? -1.700 14.708 18.650 1.00 86.00 206 GLU A CA 1
ATOM 1644 C C . GLU A 1 206 ? -2.170 13.317 18.209 1.00 86.00 206 GLU A C 1
ATOM 1646 O O . GLU A 1 206 ? -3.214 13.209 17.569 1.00 86.00 206 GLU A O 1
ATOM 1651 N N . GLU A 1 207 ? -1.457 12.255 18.581 1.00 85.50 207 GLU A N 1
ATOM 1652 C CA . GLU A 1 207 ? -1.841 10.886 18.208 1.00 85.50 207 GLU A CA 1
ATOM 1653 C C . GLU A 1 207 ? -3.175 10.473 18.844 1.00 85.50 207 GLU A C 1
ATOM 1655 O O . GLU A 1 207 ? -4.024 9.887 18.171 1.00 85.50 207 GLU A O 1
ATOM 1660 N N . GLN A 1 208 ? -3.435 10.887 20.089 1.00 87.94 208 GLN A N 1
ATOM 1661 C CA . GLN A 1 208 ? -4.734 10.656 20.719 1.00 87.94 208 GLN A CA 1
ATOM 1662 C C . GLN A 1 208 ? -5.857 11.400 19.984 1.00 87.94 208 GLN A C 1
ATOM 1664 O O . GLN A 1 208 ? -6.911 10.817 19.737 1.00 87.94 208 GLN A O 1
ATOM 1669 N N . ARG A 1 209 ? -5.628 12.651 19.547 1.00 87.56 209 ARG A N 1
ATOM 1670 C CA . ARG A 1 209 ? -6.593 13.373 18.692 1.00 87.56 209 ARG A CA 1
ATOM 1671 C C . ARG A 1 209 ? -6.863 12.645 17.390 1.00 87.56 209 ARG A C 1
ATOM 1673 O O . ARG A 1 209 ? -8.002 12.614 16.939 1.00 87.56 209 ARG A O 1
ATOM 1680 N N . ILE A 1 210 ? -5.825 12.112 16.753 1.00 87.69 210 ILE A N 1
ATOM 1681 C CA . ILE A 1 210 ? -5.961 11.398 15.485 1.00 87.69 210 ILE A CA 1
ATOM 1682 C C . ILE A 1 210 ? -6.820 10.144 15.695 1.00 87.69 210 ILE A C 1
ATOM 1684 O O . ILE A 1 210 ? -7.802 9.963 14.977 1.00 87.69 210 ILE A O 1
ATOM 1688 N N . ASN A 1 211 ? -6.532 9.333 16.712 1.00 90.19 211 ASN A N 1
ATOM 1689 C CA . ASN A 1 211 ? -7.331 8.143 17.018 1.00 90.19 211 ASN A CA 1
ATOM 1690 C C . ASN A 1 211 ? -8.774 8.506 17.410 1.00 90.19 211 ASN A C 1
ATOM 1692 O O . ASN A 1 211 ? -9.720 7.884 16.925 1.00 90.19 211 ASN A O 1
ATOM 1696 N N . TYR A 1 212 ? -8.962 9.589 18.169 1.00 89.38 212 TYR A N 1
ATOM 1697 C CA . TYR A 1 212 ? -10.283 10.135 18.483 1.00 89.38 212 TYR A CA 1
ATOM 1698 C C . TYR A 1 212 ? -11.062 10.564 17.219 1.00 89.38 212 TYR A C 1
ATOM 1700 O O . TYR A 1 212 ? -12.250 10.276 17.046 1.00 89.38 212 TYR A O 1
ATOM 1708 N N . VAL A 1 213 ? -10.386 11.215 16.267 1.00 89.56 213 VAL A N 1
ATOM 1709 C CA . VAL A 1 213 ? -10.984 11.567 14.971 1.00 89.56 213 VAL A CA 1
ATOM 1710 C C . VAL A 1 213 ? -11.425 10.316 14.217 1.00 89.56 213 VAL A C 1
ATOM 1712 O O . VAL A 1 213 ? -12.459 10.367 13.560 1.00 89.56 213 VAL A O 1
ATOM 1715 N N . ALA A 1 214 ? -10.691 9.207 14.315 1.00 89.50 214 ALA A N 1
ATOM 1716 C CA . ALA A 1 214 ? -11.048 7.959 13.653 1.00 89.50 214 ALA A CA 1
ATOM 1717 C C . ALA A 1 214 ? -12.320 7.330 14.236 1.00 89.50 214 ALA A C 1
ATOM 1719 O O . ALA A 1 214 ? -13.218 6.975 13.474 1.00 89.50 214 ALA A O 1
ATOM 1720 N N . VAL A 1 215 ? -12.429 7.244 15.567 1.00 90.81 215 VAL A N 1
ATOM 1721 C CA . VAL A 1 215 ? -13.624 6.671 16.214 1.00 90.81 215 VAL A CA 1
ATOM 1722 C C . VAL A 1 215 ? -14.870 7.523 15.979 1.00 90.81 215 VAL A C 1
ATOM 1724 O O . VAL A 1 215 ? -15.938 6.976 15.729 1.00 90.81 215 VAL A O 1
ATOM 1727 N N . SER A 1 216 ? -14.729 8.854 15.932 1.00 89.81 216 SER A N 1
ATOM 1728 C CA . SER A 1 216 ? -15.846 9.766 15.626 1.00 89.81 216 SER A CA 1
ATOM 1729 C C . SER A 1 216 ? -16.366 9.666 14.187 1.00 89.81 216 SER A C 1
ATOM 1731 O O . SER A 1 216 ? -17.357 10.310 13.862 1.00 89.81 216 SER A O 1
ATOM 1733 N N . ARG A 1 217 ? -15.727 8.879 13.305 1.00 90.88 217 ARG A N 1
ATOM 1734 C CA . ARG A 1 217 ? -16.263 8.607 11.960 1.00 90.88 217 ARG A CA 1
ATOM 1735 C C . ARG A 1 217 ? -17.347 7.530 11.951 1.00 90.88 217 ARG A C 1
ATOM 1737 O O . ARG A 1 217 ? -18.007 7.386 10.926 1.00 90.88 217 ARG A O 1
ATOM 1744 N N . ALA A 1 218 ? -17.488 6.748 13.021 1.00 92.50 218 ALA A N 1
ATOM 1745 C CA . ALA A 1 218 ? -18.435 5.640 13.090 1.00 92.50 218 ALA A CA 1
ATOM 1746 C C . ALA A 1 218 ? -19.848 6.132 13.431 1.00 92.50 218 ALA A C 1
ATOM 1748 O O . ALA A 1 218 ? -20.026 6.834 14.422 1.00 92.50 218 ALA A O 1
ATOM 1749 N N . LYS A 1 219 ? -20.851 5.733 12.640 1.00 91.38 219 LYS A N 1
ATOM 1750 C CA . LYS A 1 219 ? -22.271 6.042 12.897 1.00 91.38 219 LYS A CA 1
ATOM 1751 C C . LYS A 1 219 ? -22.995 4.946 13.667 1.00 91.38 219 LYS A C 1
ATOM 1753 O O . LYS A 1 219 ? -23.727 5.246 14.601 1.00 91.38 219 LYS A O 1
ATOM 1758 N N . ASN A 1 220 ? -22.796 3.693 13.258 1.00 91.25 220 ASN A N 1
ATOM 1759 C CA . ASN A 1 220 ? -23.557 2.552 13.765 1.00 91.25 220 ASN A CA 1
ATOM 1760 C C . ASN A 1 220 ? -22.684 1.661 14.647 1.00 91.25 220 ASN A C 1
ATOM 1762 O O . ASN A 1 220 ? -23.045 1.383 15.787 1.00 91.25 220 ASN A O 1
ATOM 1766 N N . ARG A 1 221 ? -21.544 1.189 14.122 1.00 92.12 221 ARG A N 1
ATOM 1767 C CA . ARG A 1 221 ? -20.666 0.249 14.835 1.00 92.12 221 ARG A CA 1
ATOM 1768 C C . ARG A 1 221 ? -19.206 0.657 14.737 1.00 92.12 221 ARG A C 1
ATOM 1770 O O . ARG A 1 221 ? -18.705 0.995 13.661 1.00 92.12 221 ARG A O 1
ATOM 1777 N N . LEU A 1 222 ? -18.525 0.568 15.872 1.00 92.50 222 LEU A N 1
ATOM 1778 C CA . LEU A 1 222 ? -17.095 0.792 16.000 1.00 92.50 222 LEU A CA 1
ATOM 1779 C C . LEU A 1 222 ? -16.421 -0.511 16.426 1.00 92.50 222 LEU A C 1
ATOM 1781 O O . LEU A 1 222 ? -16.776 -1.102 17.438 1.00 92.50 222 LEU A O 1
ATOM 1785 N N . PHE A 1 223 ? -15.416 -0.917 15.664 1.00 93.19 223 PHE A N 1
ATOM 1786 C CA . PHE A 1 223 ? -14.516 -2.010 15.990 1.00 93.19 223 PHE A CA 1
ATOM 1787 C C . PHE A 1 223 ? -13.117 -1.438 16.204 1.00 93.19 223 PHE A C 1
ATOM 1789 O O . PHE A 1 223 ? -12.693 -0.550 15.461 1.00 93.19 223 PHE A O 1
ATOM 1796 N N . ILE A 1 224 ? -12.384 -1.951 17.189 1.00 92.00 224 ILE A N 1
ATOM 1797 C CA . ILE A 1 224 ? -11.006 -1.535 17.464 1.00 92.00 224 ILE A CA 1
ATOM 1798 C C . ILE A 1 224 ? -10.126 -2.780 17.487 1.00 92.00 224 ILE A C 1
ATOM 1800 O O . ILE A 1 224 ? -10.351 -3.698 18.266 1.00 92.00 224 ILE A O 1
ATOM 1804 N N . SER A 1 225 ? -9.124 -2.808 16.614 1.00 90.81 225 SER A N 1
ATOM 1805 C CA . SER A 1 225 ? -8.110 -3.857 16.563 1.00 90.81 225 SER A CA 1
ATOM 1806 C C . SER A 1 225 ? -6.825 -3.337 17.186 1.00 90.81 225 SER A C 1
ATOM 1808 O O . SER A 1 225 ? -6.245 -2.376 16.684 1.00 90.81 225 SER A O 1
ATOM 1810 N N . VAL A 1 226 ? -6.351 -4.016 18.227 1.00 89.06 226 VAL A N 1
ATOM 1811 C CA . VAL A 1 226 ? -5.077 -3.749 18.903 1.00 89.06 226 VAL A CA 1
ATOM 1812 C C . VAL A 1 226 ? -4.250 -5.043 18.925 1.00 89.06 226 VAL A C 1
ATOM 1814 O O . VAL A 1 226 ? -4.820 -6.116 19.137 1.00 89.06 226 VAL A O 1
ATOM 1817 N N . PRO A 1 227 ? -2.928 -5.012 18.667 1.00 85.25 227 PRO A N 1
ATOM 1818 C CA . PRO A 1 227 ? -2.128 -6.241 18.588 1.00 85.25 227 PRO A CA 1
ATOM 1819 C C . PRO A 1 227 ? -2.047 -6.993 19.921 1.00 85.25 227 PRO A C 1
ATOM 1821 O O . PRO A 1 227 ? -2.058 -8.229 19.951 1.00 85.25 227 PRO A O 1
ATOM 1824 N N . THR A 1 228 ? -1.979 -6.255 21.025 1.00 86.81 228 THR A N 1
ATOM 1825 C CA . THR A 1 228 ? -1.906 -6.775 22.390 1.00 86.81 228 THR A CA 1
ATOM 1826 C C . THR A 1 228 ? -2.709 -5.877 23.317 1.00 86.81 228 THR A C 1
ATOM 1828 O O . THR A 1 228 ? -2.784 -4.671 23.096 1.00 86.81 228 THR A O 1
ATOM 1831 N N . LEU A 1 229 ? -3.299 -6.468 24.350 1.00 87.62 229 LEU A N 1
ATOM 1832 C CA . LEU A 1 229 ? -3.983 -5.747 25.411 1.00 87.62 229 LEU A CA 1
ATOM 1833 C C . LEU A 1 229 ? -3.659 -6.445 26.732 1.00 87.62 229 LEU A C 1
ATOM 1835 O O . LEU A 1 229 ? -3.851 -7.654 26.852 1.00 87.62 229 LEU A O 1
ATOM 1839 N N . SER A 1 230 ? -3.108 -5.699 27.679 1.00 89.94 230 SER A N 1
ATOM 1840 C CA . SER A 1 230 ? -2.839 -6.153 29.039 1.00 89.94 230 SER A CA 1
ATOM 1841 C C . SER A 1 230 ? -4.140 -6.312 29.821 1.00 89.94 230 SER A C 1
ATOM 1843 O O . SER A 1 230 ? -5.115 -5.594 29.585 1.00 89.94 230 SER A O 1
ATOM 1845 N N . GLU A 1 231 ? -4.145 -7.226 30.792 1.00 88.19 231 GLU A N 1
ATOM 1846 C CA . GLU A 1 231 ? -5.310 -7.458 31.656 1.00 88.19 231 GLU A CA 1
ATOM 1847 C C . GLU A 1 231 ? -5.715 -6.191 32.421 1.00 88.19 231 GLU A C 1
ATOM 1849 O O . GLU A 1 231 ? -6.901 -5.905 32.566 1.00 88.19 231 GLU A O 1
ATOM 1854 N N . GLU A 1 232 ? -4.740 -5.386 32.852 1.00 88.62 232 GLU A N 1
ATOM 1855 C CA . GLU A 1 232 ? -4.990 -4.107 33.520 1.00 88.62 232 GLU A CA 1
ATOM 1856 C C . GLU A 1 232 ? -5.779 -3.150 32.619 1.00 88.62 232 GLU A C 1
ATOM 1858 O O . GLU A 1 232 ? -6.849 -2.677 33.011 1.00 88.62 232 GLU A O 1
ATOM 1863 N N . LYS A 1 233 ? -5.307 -2.904 31.385 1.00 87.38 233 LYS A N 1
ATOM 1864 C CA . LYS A 1 233 ? -6.019 -2.02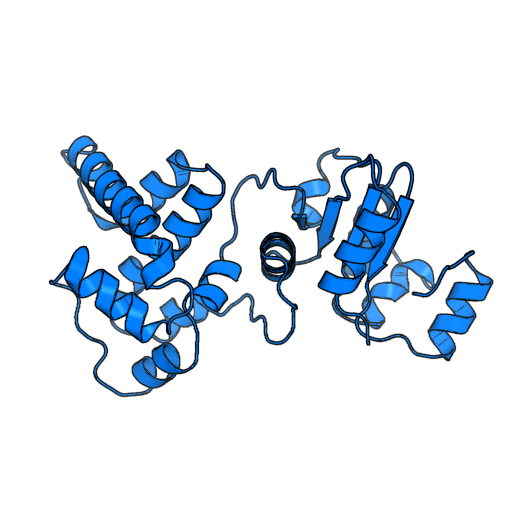9 30.442 1.00 87.38 233 LYS A CA 1
ATOM 1865 C C . LYS A 1 233 ? -7.361 -2.612 30.022 1.00 87.38 2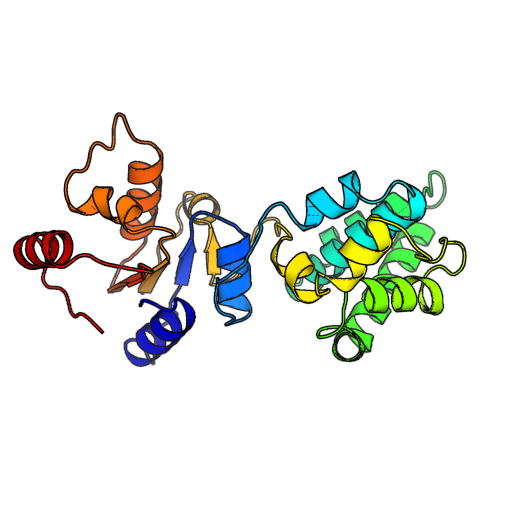33 LYS A C 1
ATOM 1867 O O . LYS A 1 233 ? -8.321 -1.859 29.880 1.00 87.38 233 LYS A O 1
ATOM 1872 N N . GLN A 1 234 ? -7.451 -3.927 29.851 1.00 88.00 234 GLN A N 1
ATOM 1873 C CA . GLN A 1 234 ? -8.704 -4.605 29.533 1.00 88.00 234 GLN A CA 1
ATOM 1874 C C . GLN A 1 234 ? -9.752 -4.393 30.631 1.00 88.00 234 GLN A C 1
ATOM 1876 O O . GLN A 1 234 ? -10.888 -4.040 30.328 1.00 88.00 234 GLN A O 1
ATOM 1881 N N . ASN A 1 235 ? -9.371 -4.542 31.901 1.00 88.19 235 ASN A N 1
ATOM 1882 C CA . ASN A 1 235 ? -10.272 -4.315 33.030 1.00 88.19 235 ASN A CA 1
ATOM 1883 C C . ASN A 1 235 ? -10.746 -2.861 33.097 1.00 88.19 235 ASN A C 1
ATOM 1885 O O . ASN A 1 235 ? -11.929 -2.607 33.309 1.00 88.19 235 ASN A O 1
ATOM 1889 N N . VAL A 1 236 ? -9.846 -1.900 32.876 1.00 89.12 236 VAL A N 1
ATOM 1890 C CA . VAL A 1 236 ? -10.216 -0.479 32.835 1.00 89.12 236 VAL A CA 1
ATOM 1891 C C . VAL A 1 236 ? -11.191 -0.199 31.693 1.00 89.12 236 VAL A C 1
ATOM 1893 O O . VAL A 1 236 ? -12.208 0.452 31.906 1.00 89.12 236 VAL A O 1
ATOM 1896 N N . LEU A 1 237 ? -10.921 -0.728 30.500 1.00 88.38 237 LEU A N 1
ATOM 1897 C CA . LEU A 1 237 ? -11.791 -0.562 29.339 1.00 88.38 237 LEU A CA 1
ATOM 1898 C C . LEU A 1 237 ? -13.176 -1.193 29.558 1.00 88.38 237 LEU A C 1
ATOM 1900 O O . LEU A 1 237 ? -14.173 -0.542 29.264 1.00 88.38 237 LEU A O 1
ATOM 1904 N N . ASN A 1 238 ? -13.250 -2.390 30.147 1.00 88.12 238 ASN A N 1
ATOM 1905 C CA . ASN A 1 238 ? -14.514 -3.057 30.489 1.00 88.12 238 ASN A CA 1
ATOM 1906 C C . ASN A 1 238 ? -15.338 -2.295 31.540 1.00 88.12 238 ASN A C 1
ATOM 1908 O O . ASN A 1 238 ? -16.558 -2.412 31.574 1.00 88.12 238 ASN A O 1
ATOM 1912 N N . ASN A 1 239 ? -14.686 -1.516 32.407 1.00 88.44 239 ASN A N 1
ATOM 1913 C CA . ASN A 1 239 ? -15.384 -0.664 33.371 1.00 88.44 239 ASN A CA 1
ATOM 1914 C C . ASN A 1 239 ? -15.942 0.618 32.731 1.00 88.44 239 ASN A C 1
ATOM 1916 O O . ASN A 1 239 ? -16.855 1.227 33.285 1.00 88.44 239 ASN A O 1
ATOM 1920 N N . LEU A 1 240 ? -15.371 1.055 31.604 1.00 86.62 240 LEU A N 1
ATOM 1921 C CA . LEU A 1 240 ? -15.744 2.295 30.917 1.00 86.62 240 LEU A CA 1
ATOM 1922 C C . LEU A 1 240 ? -16.737 2.066 29.773 1.00 86.62 240 LEU A C 1
ATOM 1924 O O . LEU A 1 240 ? -17.552 2.943 29.486 1.00 86.62 240 LEU A O 1
ATOM 1928 N N . PHE A 1 241 ? -16.665 0.910 29.115 1.00 86.50 241 PHE A N 1
ATOM 1929 C CA . PHE A 1 241 ? -17.427 0.597 27.912 1.00 86.50 241 PHE A CA 1
ATOM 1930 C C . PHE A 1 241 ? -17.984 -0.827 27.971 1.00 86.50 241 PHE A C 1
ATOM 1932 O O . PHE A 1 241 ? -17.389 -1.714 28.578 1.00 86.50 241 PHE A O 1
ATOM 1939 N N . ASP A 1 242 ? -19.094 -1.055 27.272 1.00 81.19 242 ASP A N 1
ATOM 1940 C CA . ASP A 1 242 ? -19.580 -2.405 26.989 1.00 81.19 242 ASP A CA 1
ATOM 1941 C C . ASP A 1 242 ? -18.792 -2.972 25.797 1.00 81.19 242 ASP A C 1
ATOM 1943 O O . ASP A 1 242 ? -18.966 -2.529 24.657 1.00 81.19 242 ASP A O 1
ATOM 1947 N N . ILE A 1 243 ? -17.842 -3.869 26.077 1.00 82.25 243 ILE A N 1
ATOM 1948 C CA . ILE A 1 243 ? -16.879 -4.379 25.094 1.00 82.25 243 ILE A CA 1
ATOM 1949 C C . ILE A 1 243 ? -17.104 -5.869 24.873 1.00 82.25 243 ILE A C 1
ATOM 1951 O O . ILE A 1 243 ? -16.934 -6.687 25.776 1.00 82.25 243 ILE A O 1
ATOM 1955 N N . GLU A 1 244 ? -17.382 -6.235 23.625 1.00 77.31 244 GLU A N 1
ATOM 1956 C CA . GLU A 1 244 ? -17.289 -7.618 23.168 1.00 77.31 244 GLU A CA 1
ATOM 1957 C C . GLU A 1 244 ? -15.851 -7.895 22.709 1.00 77.31 244 GLU A C 1
ATOM 1959 O O . GLU A 1 244 ? -15.401 -7.396 21.674 1.00 77.31 244 GLU A O 1
ATOM 1964 N N . ILE A 1 245 ? -15.110 -8.674 23.500 1.00 74.88 245 ILE A N 1
ATOM 1965 C CA . ILE A 1 245 ? -13.760 -9.122 23.140 1.00 74.88 245 ILE A CA 1
ATOM 1966 C C . ILE A 1 245 ? -13.881 -10.394 22.309 1.00 74.88 245 ILE A C 1
ATOM 1968 O O . ILE A 1 245 ? -14.546 -11.348 22.717 1.00 74.88 245 ILE A O 1
ATOM 1972 N N . ILE A 1 246 ? -13.225 -10.396 21.149 1.00 64.56 246 ILE A N 1
ATOM 1973 C CA . ILE A 1 246 ? -13.283 -11.477 20.163 1.00 64.56 246 ILE A CA 1
ATOM 1974 C C . ILE A 1 246 ? -11.881 -11.986 19.845 1.00 64.56 246 ILE A C 1
ATOM 1976 O O . ILE A 1 246 ? -10.976 -11.139 19.665 1.00 64.56 246 ILE A O 1
#

Sequence (246 aa):
MGDMTLALRRSKVLCPEEAVNSLSRNNITSNAMKAEISGVGLDSKLLDNLLITDSNSKRKRLIYSCIKSIAYAKENKFKDSIKELEKLFNYKTDKLKGKRKALKYITLLLDKYDDYKSLSLLDFSNFIKVNLDNSISKVTGGRIKTFYESYSFHQLLLCVSIPEDLSLHKTIHKSKGGDEFNNVLLVLKEESDTEFLINSDLMQHEEQRINYVAVSRAKNRLFISVPTLSEEKQNVLNNLFDIEII

Radius of gyration: 20.87 Å; chains: 1; bounding box: 52×33×62 Å

Foldseek 3Di:
DFWVLVLLVVLCVVVVPWDEFEAEAAQLVLLCVVVSHTPPPQDLCLLVVLVVQDPQPLLSLQLSLLLQLQLCVVLVVNVVSLVSQLVNPPCPPCSPVSSVLSVVSSVVCVVCVVVAVFHFLLVVSVVCCVPRNVPDDHDDDDPSVVSRRVHGSNSSSSSHDHPQRPDSRYYLVSCLPDAAGQHYEYEDDAQVLCCLVQPNPVPPDVSSVSSVSRQVSHDHYYHYTHPDDDPVRVVSNVVRDVDDDD

pLDDT: mean 87.82, std 8.91, range [43.75, 97.94]

InterPro domains:
  IPR014017 UvrD-like helicase, C-terminal [PF13361] (66-226)
  IPR027417 P-loop containing nucleoside triphosphate hydrolase [G3DSA:3.40.50.300] (18-241)
  IPR027417 P-loop containing nucleoside triphosphate hydrolase [SSF52540] (55-230)

Secondary structure (DSSP, 8-state):
---HHHHHHHHHHH-TTSPEEEEESSHHHHHHHHTT---TT--TTHHHHHHHH---HHHHHHHHHHHHHHHHHHTT-HHHHHHHHHTTS--SS-HHHHHHHHHHHHHHHHHTHHHHTTSBHHHHHHHHHHHT-TTSPP--SSHHHHHHHHSBHHHHHHT---TT--SSEEEHHHHTTT--EEEEEEE-SSGGGGHHHHS--TTT-HHHHHHHHHHTTEEEEEEEE-S---HHHHHHHHHHS-----

Organism: NCBI:txid221126